Protein AF-A0A5N6N7X5-F1 (afdb_monomer_lite)

Secondary structure (DSSP, 8-state):
-EEEEETTEEEEE-TT-------------------------------------S----------------PPP---------------SPPP----PPP--PPPHHHHHHHHHHHHHHHHHHHHHHHHHHHHHHHHHHHHHHHHHHHHHHHHHHHHHHHHHHHHHHHHHHHHHHHHHHHHHHHHHHHHHHHHHHTSPPPP---------------

Foldseek 3Di:
DDWDDDDHDIDDDDDDDDDDDDDDDDDDDDDDDDDDDDDDDDDDDDDDDDDPPDPPPDDDDPDDDPPDDDDDDPPDDDDDDPDDPDDPDDPPPPPPPDPPPDDDPVRVVVVVVVVVVVVVVVVVVVVVVVVVVVVVVVVVVVVVVVVVVVVVVVVVVVVVVVVVVVVVVVVVVVVVVVVVVVVVVVVVVVVVVVPDDPDPPPPPDDDDPDDDDDD

pLDDT: mean 70.16, std 22.86, range [32.03, 98.81]

Organism: NCBI:txid192012

Radius of gyration: 56.05 Å; chains: 1; bounding box: 175×63×127 Å

Sequence (215 aa):
MVVAKEGGGWRMRPFGQLVDSAHSTRAIRPEAGQSDHHDYHPRYHAPGTFRPAGTPIQPRRLGEDPDEDPEEEPAEGTQEIPAEGPSTHPPPALDVPEPKRQRTDSEEIAKLREDLYWANDRIEYNVRKLWDVNERQDNLAHLVNEMRDEIIHLTGRLQA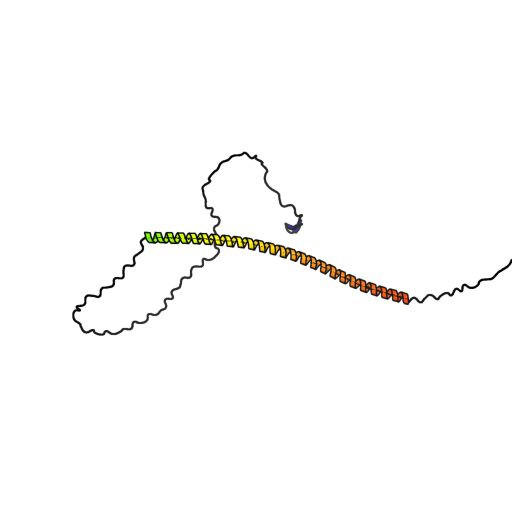SENRAEILEGRLVALEDLVVSENEEEDEEDEEEEGKEPAPAVDSDPESTIDDPED

Structure (mmCIF, N/CA/C/O backbone):
data_AF-A0A5N6N7X5-F1
#
_entry.id   AF-A0A5N6N7X5-F1
#
loop_
_atom_site.group_PDB
_atom_site.id
_atom_site.type_symbol
_atom_site.label_atom_id
_atom_site.label_alt_id
_atom_site.label_comp_id
_atom_site.label_asym_id
_atom_site.label_entity_id
_atom_site.label_seq_id
_atom_site.pdbx_PDB_ins_code
_atom_site.Cartn_x
_atom_site.Cartn_y
_atom_site.Cartn_z
_atom_site.occupancy
_atom_site.B_iso_or_equiv
_atom_site.auth_seq_id
_atom_site.auth_comp_id
_atom_site.auth_asym_id
_atom_site.auth_atom_id
_atom_site.pdbx_PDB_model_num
ATOM 1 N N . MET A 1 1 ? 21.341 18.695 -4.647 1.00 53.53 1 MET A N 1
ATOM 2 C CA . MET A 1 1 ? 20.734 20.037 -4.537 1.00 53.53 1 MET A CA 1
ATOM 3 C C . MET A 1 1 ? 19.228 19.866 -4.559 1.00 53.53 1 MET A C 1
ATOM 5 O O . MET A 1 1 ? 18.780 18.885 -5.140 1.00 53.53 1 MET A O 1
ATOM 9 N N . VAL A 1 2 ? 18.465 20.767 -3.942 1.00 61.91 2 VAL A N 1
ATOM 10 C CA . VAL A 1 2 ? 16.993 20.726 -3.974 1.00 61.91 2 VAL A CA 1
ATOM 11 C C . VAL A 1 2 ? 16.481 22.006 -4.628 1.00 61.91 2 VAL A C 1
ATOM 13 O O . VAL A 1 2 ? 16.981 23.099 -4.348 1.00 61.91 2 VAL A O 1
ATOM 16 N N . VAL A 1 3 ? 15.512 21.853 -5.530 1.00 55.75 3 VAL A N 1
ATOM 17 C CA . VAL A 1 3 ? 14.787 22.961 -6.157 1.00 55.75 3 VAL A CA 1
ATOM 18 C C . VAL A 1 3 ? 13.646 23.351 -5.222 1.00 55.75 3 VAL A C 1
ATOM 20 O O . VAL A 1 3 ? 12.778 22.529 -4.935 1.00 55.75 3 VAL A O 1
ATOM 23 N N . ALA A 1 4 ? 13.639 24.595 -4.750 1.00 69.00 4 ALA A N 1
ATOM 24 C CA . ALA A 1 4 ? 12.576 25.117 -3.896 1.00 69.00 4 ALA A CA 1
ATOM 25 C C . ALA A 1 4 ? 11.906 26.330 -4.554 1.00 69.00 4 ALA A C 1
ATOM 27 O O . ALA A 1 4 ? 12.556 27.130 -5.237 1.00 69.00 4 ALA A O 1
ATOM 28 N N . LYS A 1 5 ? 10.587 26.450 -4.365 1.00 63.81 5 LYS A N 1
ATOM 29 C CA . LYS A 1 5 ? 9.790 27.580 -4.851 1.00 63.81 5 LYS A CA 1
ATOM 30 C C . LYS A 1 5 ? 9.767 28.661 -3.780 1.00 63.81 5 LYS A C 1
ATOM 32 O O . LYS A 1 5 ? 9.130 28.490 -2.746 1.00 63.81 5 LYS A O 1
ATOM 37 N N . GLU A 1 6 ? 10.428 29.780 -4.041 1.00 62.34 6 GLU A N 1
ATOM 38 C CA . GLU A 1 6 ? 10.430 30.949 -3.160 1.00 62.34 6 GLU A CA 1
ATOM 39 C C . GLU A 1 6 ? 9.982 32.168 -3.970 1.00 62.34 6 GLU A C 1
ATOM 41 O O . GLU A 1 6 ? 10.529 32.447 -5.035 1.00 62.34 6 GLU A O 1
ATOM 46 N N . GLY A 1 7 ? 8.966 32.890 -3.483 1.00 61.12 7 GLY A N 1
ATOM 47 C CA . GLY A 1 7 ? 8.617 34.228 -3.979 1.00 61.12 7 GLY A CA 1
ATOM 48 C C . GLY A 1 7 ? 8.469 34.356 -5.502 1.00 61.12 7 GLY A C 1
ATOM 49 O O . GLY A 1 7 ? 9.092 35.224 -6.103 1.00 61.12 7 GLY A O 1
ATOM 50 N N . GLY A 1 8 ? 7.663 33.496 -6.132 1.00 61.97 8 GLY A N 1
ATOM 51 C CA . GLY A 1 8 ? 7.328 33.609 -7.559 1.00 61.97 8 GLY A CA 1
ATOM 52 C C . GLY A 1 8 ? 8.343 33.011 -8.542 1.00 61.97 8 GLY A C 1
ATOM 53 O O . GLY A 1 8 ? 8.111 33.087 -9.744 1.00 61.97 8 GLY A O 1
ATOM 54 N N . GLY A 1 9 ? 9.414 32.363 -8.071 1.00 54.47 9 GLY A N 1
ATOM 55 C CA . GLY A 1 9 ? 10.384 31.685 -8.935 1.00 54.47 9 GLY A CA 1
ATOM 56 C C . GLY A 1 9 ? 11.000 30.436 -8.306 1.00 54.47 9 GLY A C 1
ATOM 57 O O . GLY A 1 9 ? 10.920 30.213 -7.098 1.00 54.47 9 GLY A O 1
ATOM 58 N N . TRP A 1 10 ? 11.610 29.603 -9.147 1.00 73.06 10 TRP A N 1
ATOM 59 C CA . TRP A 1 10 ? 12.337 28.408 -8.723 1.00 73.06 10 TRP A CA 1
ATOM 60 C C . TRP A 1 10 ? 13.824 28.733 -8.591 1.00 73.06 10 TRP A C 1
ATOM 62 O O . TRP A 1 10 ? 14.432 29.228 -9.541 1.00 73.06 10 TRP A O 1
ATOM 72 N N . ARG A 1 11 ? 14.422 28.455 -7.427 1.00 65.50 11 ARG A N 1
ATOM 73 C CA . ARG A 1 11 ? 15.877 28.548 -7.238 1.00 65.50 11 ARG A CA 1
ATOM 74 C C . ARG A 1 11 ? 16.456 27.249 -6.681 1.00 65.50 11 ARG A C 1
ATOM 76 O O . ARG A 1 11 ? 15.807 26.525 -5.931 1.00 65.50 11 ARG A O 1
ATOM 83 N N . MET A 1 12 ? 17.705 26.988 -7.059 1.00 61.69 12 MET A N 1
ATOM 84 C CA . MET A 1 12 ? 18.507 25.841 -6.627 1.00 61.69 12 MET A CA 1
ATOM 85 C C . MET A 1 12 ? 19.242 26.142 -5.318 1.00 61.69 12 MET A C 1
ATOM 87 O O . MET A 1 12 ? 19.909 27.174 -5.226 1.00 61.69 12 MET A O 1
ATOM 91 N N . ARG A 1 13 ? 19.179 25.234 -4.330 1.00 62.50 13 ARG A N 1
ATOM 92 C CA . ARG A 1 13 ? 19.990 25.319 -3.099 1.00 62.50 13 ARG A CA 1
ATOM 93 C C . ARG A 1 13 ? 20.792 24.031 -2.811 1.00 62.50 13 ARG A C 1
ATOM 95 O O . ARG A 1 13 ? 20.317 22.922 -3.096 1.00 62.50 13 ARG A O 1
ATOM 102 N N . PRO A 1 14 ? 22.016 24.145 -2.253 1.00 54.94 14 PRO A N 1
ATOM 103 C CA . PRO A 1 14 ? 22.800 23.008 -1.767 1.00 54.94 14 PRO A CA 1
ATOM 104 C C . PRO A 1 14 ? 22.251 22.455 -0.437 1.00 54.94 14 PRO A C 1
ATOM 106 O O . PRO A 1 14 ? 21.639 23.172 0.346 1.00 54.94 14 PRO A O 1
ATOM 109 N N . PHE A 1 15 ? 22.475 21.161 -0.193 1.00 48.25 15 PHE A N 1
ATOM 110 C CA . PHE A 1 15 ? 21.767 20.295 0.773 1.00 48.25 15 PHE A CA 1
ATOM 111 C C . PHE A 1 15 ? 21.988 20.575 2.283 1.00 48.25 15 PHE A C 1
ATOM 113 O O . PHE A 1 15 ? 21.608 19.743 3.098 1.00 48.25 15 PHE A O 1
ATOM 120 N N . GLY A 1 16 ? 22.593 21.697 2.690 1.00 53.62 16 GLY A N 1
ATOM 121 C CA . GLY A 1 16 ? 23.223 21.806 4.020 1.00 53.62 16 GLY A CA 1
ATOM 122 C C . GLY A 1 16 ? 22.917 23.034 4.880 1.00 53.62 16 GLY A C 1
ATOM 123 O O . GLY A 1 16 ? 23.652 23.267 5.830 1.00 53.62 16 GLY A O 1
ATOM 124 N N . GLN A 1 17 ? 21.896 23.841 4.587 1.00 47.44 17 GLN A N 1
ATOM 125 C CA . GLN A 1 17 ? 21.565 25.006 5.426 1.00 47.44 17 GLN A CA 1
ATOM 126 C C . GLN A 1 17 ? 20.073 25.065 5.739 1.00 47.44 17 GLN A C 1
ATOM 128 O O . GLN A 1 17 ? 19.294 25.682 5.016 1.00 47.44 17 GLN A O 1
ATOM 133 N N . LEU A 1 18 ? 19.690 24.415 6.837 1.00 45.38 18 LEU A N 1
ATOM 134 C CA . LEU A 1 18 ? 18.459 24.716 7.564 1.00 45.38 18 LEU A CA 1
ATOM 135 C C . LEU A 1 18 ? 18.621 24.316 9.035 1.00 45.38 18 LEU A C 1
ATOM 137 O O . LEU A 1 18 ? 17.942 23.442 9.555 1.00 45.38 18 LEU A O 1
ATOM 141 N N . VAL A 1 19 ? 19.576 24.960 9.697 1.00 42.28 19 VAL A N 1
ATOM 142 C CA . VAL A 1 19 ? 19.600 25.107 11.154 1.00 42.28 19 VAL A CA 1
ATOM 143 C C . VAL A 1 19 ? 20.342 26.395 11.450 1.00 42.28 19 VAL A C 1
ATOM 145 O O . VAL A 1 19 ? 21.530 26.481 11.172 1.00 42.28 19 VAL A O 1
ATOM 148 N N . ASP A 1 20 ? 19.622 27.394 11.953 1.00 36.19 20 ASP A N 1
ATOM 149 C CA . ASP A 1 20 ? 20.152 28.274 12.986 1.00 36.19 20 ASP A CA 1
ATOM 150 C C . ASP A 1 20 ? 19.050 29.092 13.659 1.00 36.19 20 ASP A C 1
ATOM 152 O O . ASP A 1 20 ? 18.068 29.495 13.035 1.00 36.19 20 ASP A O 1
ATOM 156 N N . SER A 1 21 ? 19.335 29.407 14.924 1.00 33.09 21 SER A N 1
ATOM 157 C CA . SER A 1 21 ? 18.625 30.284 15.868 1.00 33.09 21 SER A CA 1
ATOM 158 C C . SER A 1 21 ? 17.528 29.584 16.696 1.00 33.09 21 SER A C 1
ATOM 160 O O . SER A 1 21 ? 16.503 29.187 16.166 1.00 33.09 21 SER A O 1
ATOM 162 N N . ALA A 1 22 ? 17.627 29.441 18.025 1.00 36.06 22 ALA A N 1
ATOM 163 C CA . ALA A 1 22 ? 18.442 30.209 18.960 1.00 36.06 22 ALA A CA 1
ATOM 164 C C . ALA A 1 22 ? 18.491 29.615 20.389 1.00 36.06 22 ALA A C 1
ATOM 166 O O . ALA A 1 22 ? 17.553 28.956 20.835 1.00 36.06 22 ALA A O 1
ATOM 167 N N . HIS A 1 23 ? 19.535 30.055 21.111 1.00 37.81 23 HIS A N 1
ATOM 168 C CA . HIS A 1 23 ? 19.785 30.015 22.564 1.00 37.81 23 HIS A CA 1
ATOM 169 C C . HIS A 1 23 ? 20.322 28.686 23.111 1.00 37.81 23 HIS A C 1
ATOM 171 O O . HIS A 1 23 ? 19.824 27.623 22.787 1.00 37.81 23 HIS A O 1
ATOM 177 N N . SER A 1 24 ? 21.262 28.628 24.045 1.00 32.59 24 SER A N 1
ATOM 178 C CA . SER A 1 24 ? 22.260 29.544 24.606 1.00 32.59 24 SER A CA 1
ATOM 179 C C . SER A 1 24 ? 22.970 28.665 25.639 1.00 32.59 24 SER A C 1
ATOM 181 O O . SER A 1 24 ? 22.324 28.117 26.534 1.00 32.59 24 SER A O 1
ATOM 183 N N . THR A 1 25 ? 24.271 28.456 25.493 1.00 38.72 25 THR A N 1
ATOM 184 C CA . THR A 1 25 ? 25.053 27.560 26.347 1.00 38.72 25 THR A CA 1
ATOM 185 C C . THR A 1 25 ? 25.196 28.149 27.753 1.00 38.72 25 THR A C 1
ATOM 187 O O . THR A 1 25 ? 25.805 29.204 27.923 1.00 38.72 25 THR A O 1
ATOM 190 N N . ARG A 1 26 ? 24.725 27.443 28.789 1.00 32.03 26 ARG A N 1
ATOM 191 C CA . ARG A 1 26 ? 25.234 27.622 30.158 1.00 32.03 26 ARG A CA 1
ATOM 192 C C . ARG A 1 26 ? 25.491 26.267 30.805 1.00 32.03 26 ARG A C 1
ATOM 194 O O . ARG A 1 26 ? 24.571 25.555 31.184 1.00 32.03 26 ARG A O 1
ATOM 201 N N . ALA A 1 27 ? 26.774 25.945 30.923 1.00 36.00 27 ALA A N 1
ATOM 202 C CA . ALA A 1 27 ? 27.281 24.822 31.693 1.00 36.00 27 ALA A CA 1
ATOM 203 C C . ALA A 1 27 ? 27.048 25.047 33.196 1.00 36.00 27 ALA A C 1
ATOM 205 O O . ALA A 1 27 ? 27.380 26.116 33.714 1.00 36.00 27 ALA A O 1
ATOM 206 N N . ILE A 1 28 ? 26.537 24.028 33.895 1.00 38.03 28 ILE A N 1
ATOM 207 C CA . ILE A 1 28 ? 26.642 23.883 35.352 1.00 38.03 28 ILE A CA 1
ATOM 208 C C . ILE A 1 28 ? 27.031 22.425 35.661 1.00 38.03 28 ILE A C 1
ATOM 210 O O . ILE A 1 28 ? 26.471 21.480 35.114 1.00 38.03 28 ILE A O 1
ATOM 214 N N . ARG A 1 29 ? 28.067 22.312 36.496 1.00 33.09 29 ARG A N 1
ATOM 215 C CA . ARG A 1 29 ? 28.768 21.144 37.063 1.00 33.09 29 ARG A CA 1
ATOM 216 C C . ARG A 1 29 ? 27.829 20.130 37.768 1.00 33.09 29 ARG A C 1
ATOM 218 O O . ARG A 1 29 ? 26.828 20.571 38.324 1.00 33.09 29 ARG A O 1
ATOM 225 N N . PRO A 1 30 ? 28.173 18.822 37.840 1.00 43.19 30 PRO A N 1
ATOM 226 C CA . PRO A 1 30 ? 27.425 17.847 38.631 1.00 43.19 30 PRO A CA 1
ATOM 227 C C . PRO A 1 30 ? 27.915 17.840 40.090 1.00 43.19 30 PRO A C 1
ATOM 229 O O . PRO A 1 30 ? 29.110 17.704 40.345 1.00 43.19 30 PRO A O 1
ATOM 232 N N . GLU A 1 31 ? 26.998 17.970 41.043 1.00 39.16 31 GLU A N 1
ATOM 233 C CA . GLU A 1 31 ? 27.220 17.668 42.462 1.00 39.16 31 GLU A CA 1
ATOM 234 C C . GLU A 1 31 ? 26.228 16.572 42.867 1.00 39.16 31 GLU A C 1
ATOM 236 O O . GLU A 1 31 ? 25.070 16.569 42.447 1.00 39.16 31 GLU A O 1
ATOM 241 N N . ALA A 1 32 ? 26.732 15.610 43.633 1.00 41.22 32 ALA A N 1
ATOM 242 C CA . ALA A 1 32 ? 26.032 14.425 44.093 1.00 41.22 32 ALA A CA 1
ATOM 243 C C . ALA A 1 32 ? 25.017 14.749 45.201 1.00 41.22 32 ALA A C 1
ATOM 245 O O . ALA A 1 32 ? 25.275 15.576 46.071 1.00 41.22 32 ALA A O 1
ATOM 246 N N . GLY A 1 33 ? 23.898 14.025 45.215 1.00 36.78 33 GLY A N 1
ATOM 247 C CA . GLY A 1 33 ? 22.928 14.053 46.306 1.00 36.78 33 GLY A CA 1
ATOM 248 C C . GLY A 1 33 ? 21.901 12.940 46.144 1.00 36.78 33 GLY A C 1
ATOM 249 O O . GLY A 1 33 ? 21.035 13.008 45.280 1.00 36.78 33 GLY A O 1
ATOM 250 N N . GLN A 1 34 ? 22.038 11.894 46.956 1.00 43.97 34 GLN A N 1
ATOM 251 C CA . GLN A 1 34 ? 21.031 10.858 47.156 1.00 43.97 34 GLN A CA 1
ATOM 252 C C . GLN A 1 34 ? 19.794 11.460 47.831 1.00 43.97 34 GLN A C 1
ATOM 254 O O . GLN A 1 34 ? 19.929 12.125 48.856 1.00 43.97 34 GLN A O 1
ATOM 259 N N . SER A 1 35 ? 18.603 11.137 47.332 1.00 41.62 35 SER A N 1
ATOM 260 C CA . SER A 1 35 ? 17.412 11.025 48.176 1.00 41.62 35 SER A CA 1
ATOM 261 C C . SER A 1 35 ? 16.350 10.202 47.457 1.00 41.62 35 SER A C 1
ATOM 263 O O . SER A 1 35 ? 15.784 10.652 46.460 1.00 41.62 35 SER A O 1
ATOM 265 N N . ASP A 1 36 ? 16.093 9.006 47.982 1.00 50.84 36 ASP A N 1
ATOM 266 C CA . ASP A 1 36 ? 14.876 8.243 47.729 1.00 50.84 36 ASP A CA 1
ATOM 267 C C . ASP A 1 36 ? 13.670 9.121 48.074 1.00 50.84 36 ASP A C 1
ATOM 269 O O . ASP A 1 36 ? 13.451 9.466 49.237 1.00 50.84 36 ASP A O 1
ATOM 273 N N . HIS A 1 37 ? 12.902 9.507 47.058 1.00 39.12 37 HIS A N 1
ATOM 274 C CA . HIS A 1 37 ? 11.651 10.230 47.232 1.00 39.12 37 HIS A CA 1
ATOM 275 C C . HIS A 1 37 ? 10.531 9.416 46.583 1.00 39.12 37 HIS A C 1
ATOM 277 O O . HIS A 1 37 ? 10.417 9.313 45.362 1.00 39.12 37 HIS A O 1
ATOM 283 N N . HIS A 1 38 ? 9.730 8.773 47.432 1.00 45.81 38 HIS A N 1
ATOM 284 C CA . HIS A 1 38 ? 8.452 8.191 47.050 1.00 45.81 38 HIS A CA 1
ATOM 285 C C . HIS A 1 38 ? 7.486 9.323 46.694 1.00 45.81 38 HIS A C 1
ATOM 287 O O . HIS A 1 38 ? 6.874 9.914 47.583 1.00 45.81 38 HIS A O 1
ATOM 293 N N . ASP A 1 39 ? 7.322 9.599 45.403 1.00 39.78 39 ASP A N 1
ATOM 294 C CA . ASP A 1 39 ? 6.320 10.551 44.930 1.00 39.78 39 ASP A CA 1
ATOM 295 C C . ASP A 1 39 ? 5.009 9.830 44.614 1.00 39.78 39 ASP A C 1
ATOM 297 O O . ASP A 1 39 ? 4.774 9.266 43.544 1.00 39.78 39 ASP A O 1
ATOM 301 N N . TYR A 1 40 ? 4.141 9.845 45.620 1.00 35.94 40 TYR A N 1
ATOM 302 C CA . TYR A 1 40 ? 2.732 9.511 45.511 1.00 35.94 40 TYR A CA 1
ATOM 303 C C . TYR A 1 40 ? 1.950 10.749 45.008 1.00 35.94 40 TYR A C 1
ATOM 305 O O . TYR A 1 40 ? 1.873 11.752 45.713 1.00 35.94 40 TYR A O 1
ATOM 313 N N . HIS A 1 41 ? 1.298 10.598 43.837 1.00 42.06 41 HIS A N 1
ATOM 314 C CA . HIS A 1 41 ? 0.104 11.320 43.316 1.00 42.06 41 HIS A CA 1
ATOM 315 C C . HIS A 1 41 ? 0.231 12.799 42.864 1.00 42.06 41 HIS A C 1
ATOM 317 O O . HIS A 1 41 ? 1.176 13.478 43.242 1.00 42.06 41 HIS A O 1
ATOM 323 N N . PRO A 1 42 ? -0.791 13.419 42.215 1.00 52.59 42 PRO A N 1
ATOM 324 C CA . PRO A 1 42 ? -1.840 12.965 41.273 1.00 52.59 42 PRO A CA 1
ATOM 325 C C . PRO A 1 42 ? -1.920 13.868 40.005 1.00 52.59 42 PRO A C 1
ATOM 327 O O . PRO A 1 42 ? -1.380 14.970 40.006 1.00 52.59 42 PRO A O 1
ATOM 330 N N . ARG A 1 43 ? -2.698 13.476 38.976 1.00 41.19 43 ARG A N 1
ATOM 331 C CA . ARG A 1 43 ? -3.698 14.312 38.246 1.00 41.19 43 ARG A CA 1
ATOM 332 C C . ARG A 1 43 ? -3.991 13.748 36.856 1.00 41.19 43 ARG A C 1
ATOM 334 O O . ARG A 1 43 ? -3.141 13.712 35.974 1.00 41.19 43 ARG A O 1
ATOM 341 N N . TYR A 1 44 ? -5.254 13.377 36.670 1.00 47.84 44 TYR A N 1
ATOM 342 C CA . TYR A 1 44 ? -5.892 13.288 35.367 1.00 47.84 44 TYR A CA 1
ATOM 343 C C . TYR A 1 44 ? -5.614 14.569 34.571 1.00 47.84 44 TYR A C 1
ATOM 345 O O . TYR A 1 44 ? -6.055 15.652 34.959 1.00 47.84 44 TYR A O 1
ATOM 353 N N . HIS A 1 45 ? -4.924 14.438 33.445 1.00 41.38 45 HIS A N 1
ATOM 354 C CA . HIS A 1 45 ? -4.994 15.408 32.366 1.00 41.38 45 HIS A CA 1
ATOM 355 C C . HIS A 1 45 ? -5.904 14.807 31.305 1.00 41.38 45 HIS A C 1
ATOM 357 O O . HIS A 1 45 ? -5.540 13.833 30.656 1.00 41.38 45 HIS A O 1
ATOM 363 N N . ALA A 1 46 ? -7.105 15.360 31.162 1.00 45.78 46 ALA A N 1
ATOM 364 C CA . ALA A 1 46 ? -7.907 15.164 29.967 1.00 45.78 46 ALA A CA 1
ATOM 365 C C . ALA A 1 46 ? -7.431 16.174 28.913 1.00 45.78 46 ALA A C 1
ATOM 367 O O . ALA A 1 46 ? -7.535 17.379 29.166 1.00 45.78 46 ALA A O 1
ATOM 368 N N . PRO A 1 47 ? -6.937 15.744 27.741 1.00 40.38 47 PRO A N 1
ATOM 369 C CA . PRO A 1 47 ? -6.827 16.615 26.592 1.00 40.38 47 PRO A CA 1
ATOM 370 C C . PRO A 1 47 ? -7.914 16.262 25.574 1.00 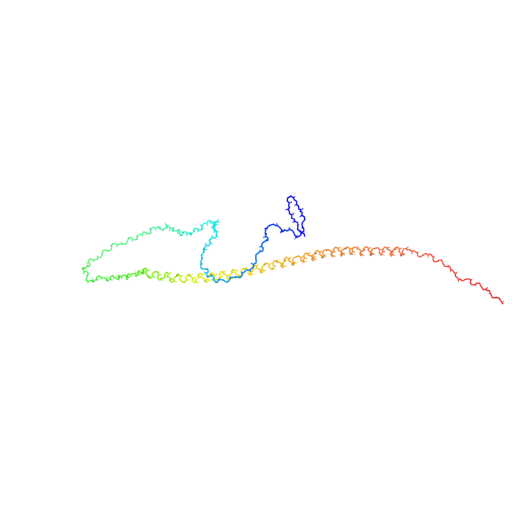40.38 47 PRO A C 1
ATOM 372 O O . PRO A 1 47 ? -8.014 15.134 25.103 1.00 40.38 47 PRO A O 1
ATOM 375 N N . GLY A 1 48 ? -8.686 17.273 25.187 1.00 37.22 48 GLY A N 1
ATOM 376 C CA . GLY A 1 48 ? -9.389 17.266 23.909 1.00 37.22 48 GLY A CA 1
ATOM 377 C C . GLY A 1 48 ? -10.869 16.930 24.001 1.00 37.22 48 GLY A C 1
ATOM 378 O O . GLY A 1 48 ? -11.287 15.780 24.066 1.00 37.22 48 GLY A O 1
ATOM 379 N N . THR A 1 49 ? -11.678 17.975 23.906 1.00 49.59 49 THR A N 1
ATOM 380 C CA . THR A 1 49 ? -13.071 17.907 23.486 1.00 49.59 49 THR A CA 1
ATOM 381 C C . THR A 1 49 ? -13.146 17.318 22.074 1.00 49.59 49 THR A C 1
ATOM 383 O O . THR A 1 49 ? -13.022 18.026 21.075 1.00 49.59 49 THR A O 1
ATOM 386 N N . PHE A 1 50 ? -13.353 16.006 21.964 1.00 37.16 50 PHE A N 1
ATOM 387 C CA . PHE A 1 50 ? -13.750 15.407 20.695 1.00 37.16 50 PHE A CA 1
ATOM 388 C C . PHE A 1 50 ? -15.153 15.925 20.352 1.00 37.16 50 PHE A C 1
ATOM 390 O O . PHE A 1 50 ? -16.136 15.570 21.000 1.00 37.16 50 PHE A O 1
ATOM 397 N N . ARG A 1 51 ? -15.247 16.820 19.363 1.00 49.62 51 ARG A N 1
ATOM 398 C CA . ARG A 1 51 ? -16.509 17.145 18.691 1.00 49.62 51 ARG A CA 1
ATOM 399 C C . ARG A 1 51 ? -16.823 15.998 17.727 1.00 49.62 51 ARG A C 1
ATOM 401 O O . ARG A 1 51 ? -16.120 15.892 16.723 1.00 49.62 51 ARG A O 1
ATOM 408 N N . PRO A 1 52 ? -17.875 15.189 17.931 1.00 45.94 52 PRO A N 1
ATOM 409 C CA . PRO A 1 52 ? -18.388 14.387 16.838 1.00 45.94 52 PRO A CA 1
ATOM 410 C C . PRO A 1 52 ? -19.107 15.334 15.869 1.00 45.94 52 PRO A C 1
ATOM 412 O O . PRO A 1 52 ? -20.243 15.747 16.094 1.00 45.94 52 PRO A O 1
ATOM 415 N N . ALA A 1 53 ? -18.436 15.711 14.780 1.00 50.47 53 ALA A N 1
ATOM 416 C CA . ALA A 1 53 ? -19.128 16.114 13.562 1.00 50.47 53 ALA A CA 1
ATOM 417 C C . ALA A 1 53 ? -19.746 14.844 12.964 1.00 50.47 53 ALA A C 1
ATOM 419 O O . ALA A 1 53 ? -19.169 14.183 12.110 1.00 50.47 53 ALA A O 1
ATOM 420 N N . GLY A 1 54 ? -20.883 14.449 13.518 1.00 43.84 54 GLY A N 1
ATOM 421 C CA . GLY A 1 54 ? -21.608 13.253 13.131 1.00 43.84 54 GLY A CA 1
ATOM 422 C C . GLY A 1 54 ? -22.912 13.228 13.900 1.00 43.84 54 GLY A C 1
ATOM 423 O O . GLY A 1 54 ? -22.916 13.198 15.128 1.00 43.84 54 GLY A O 1
ATOM 424 N N . THR A 1 55 ? -24.017 13.326 13.174 1.00 49.00 55 THR A N 1
ATOM 425 C CA . THR A 1 55 ? -25.380 13.202 13.688 1.00 49.00 55 THR A CA 1
ATOM 426 C C . THR A 1 55 ? -25.491 11.989 14.622 1.00 49.00 55 THR A C 1
ATOM 428 O O . THR A 1 55 ? -25.082 10.895 14.228 1.00 49.00 55 THR A O 1
ATOM 431 N N . PRO A 1 56 ? -26.046 12.129 15.842 1.00 48.25 56 PRO A N 1
ATOM 432 C CA . PRO A 1 56 ? -26.290 10.980 16.701 1.00 48.25 56 PRO A CA 1
ATOM 433 C C . PRO A 1 56 ? -27.300 10.064 16.011 1.00 48.25 56 PRO A C 1
ATOM 435 O O . PRO A 1 56 ? -28.436 10.468 15.753 1.00 48.25 56 PRO A O 1
ATOM 438 N N . ILE A 1 57 ? -26.892 8.836 15.699 1.00 52.69 57 ILE A N 1
ATOM 439 C CA . ILE A 1 57 ? -27.823 7.792 15.278 1.00 52.69 57 ILE A CA 1
ATOM 440 C C . ILE A 1 57 ? -28.677 7.483 16.507 1.00 52.69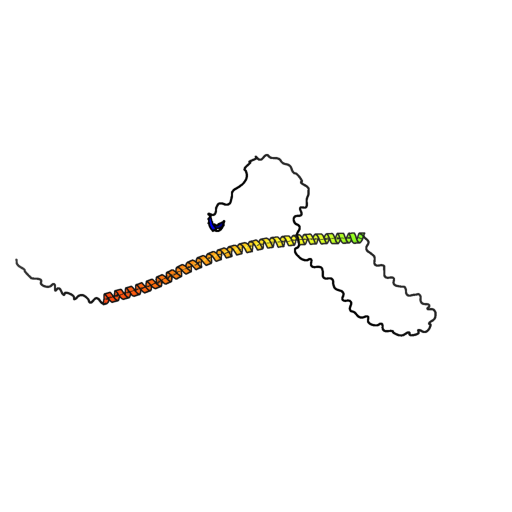 57 ILE A C 1
ATOM 442 O O . ILE A 1 57 ? -28.213 6.847 17.452 1.00 52.69 57 ILE A O 1
ATOM 446 N N . GLN A 1 58 ? -29.909 7.991 16.526 1.00 49.44 58 GLN A N 1
ATOM 447 C CA . GLN A 1 58 ? -30.869 7.595 17.546 1.00 49.44 58 GLN A CA 1
ATOM 448 C C . GLN A 1 58 ? -31.154 6.095 17.391 1.00 49.44 58 GLN A C 1
ATOM 450 O O . GLN A 1 58 ? -31.327 5.632 16.257 1.00 49.44 58 GLN A O 1
ATOM 455 N N . PRO A 1 59 ? -31.221 5.323 18.491 1.00 45.75 59 PRO A N 1
ATOM 456 C CA . PRO A 1 59 ? -31.722 3.962 18.420 1.00 45.75 59 PRO A CA 1
ATOM 457 C C . PRO A 1 59 ? -33.138 4.022 17.846 1.00 45.75 59 PRO A C 1
ATOM 459 O O . PRO A 1 59 ? -33.995 4.751 18.350 1.00 45.75 59 PRO A O 1
ATOM 462 N N . ARG A 1 60 ? -33.357 3.309 16.736 1.00 43.28 60 ARG A N 1
ATOM 463 C CA . ARG A 1 60 ? -34.671 3.205 16.105 1.00 43.28 60 ARG A CA 1
ATOM 464 C C . ARG A 1 60 ? -35.653 2.707 17.160 1.00 43.28 60 ARG A C 1
ATOM 466 O O . ARG A 1 60 ? -35.507 1.596 17.662 1.00 43.28 60 ARG A O 1
ATOM 473 N N . ARG A 1 61 ? -36.630 3.549 17.496 1.00 44.50 61 ARG A N 1
ATOM 474 C CA . ARG A 1 61 ? -37.837 3.110 18.187 1.00 44.50 61 ARG A CA 1
ATOM 475 C C . ARG A 1 61 ? -38.466 2.030 17.310 1.00 44.50 61 ARG A C 1
ATOM 477 O O . ARG A 1 61 ? -38.679 2.273 16.123 1.00 44.50 61 ARG A O 1
ATOM 484 N N . LEU A 1 62 ? -38.693 0.845 17.872 1.00 46.38 62 LEU A N 1
ATOM 485 C CA . LEU A 1 62 ? -39.692 -0.076 17.343 1.00 46.38 62 LEU A CA 1
ATOM 486 C C . LEU A 1 62 ? -41.001 0.713 17.357 1.00 46.38 62 LEU A C 1
ATOM 488 O O . LEU A 1 62 ? -41.515 1.029 18.425 1.00 46.38 62 LEU A O 1
ATOM 492 N N . GLY A 1 63 ? -41.423 1.172 16.182 1.00 39.00 63 GLY A N 1
ATOM 493 C CA . GLY A 1 63 ? -42.745 1.743 16.003 1.00 39.00 63 GLY A CA 1
ATOM 494 C C . GLY A 1 63 ? -43.736 0.610 16.180 1.00 39.00 63 GLY A C 1
ATOM 495 O O . GLY A 1 63 ? -43.723 -0.338 15.400 1.00 39.00 63 GLY A O 1
ATOM 496 N N . GLU A 1 64 ? -44.507 0.700 17.253 1.00 43.44 64 GLU A N 1
ATOM 497 C CA . GLU A 1 64 ? -45.795 0.042 17.395 1.00 43.44 64 GLU A CA 1
ATOM 498 C C . GLU A 1 64 ? -46.670 0.490 16.220 1.00 43.44 64 GLU A C 1
ATOM 500 O O . GLU A 1 64 ? -46.836 1.689 15.987 1.00 43.44 64 GLU A O 1
ATOM 505 N N . ASP A 1 65 ? -47.163 -0.478 15.460 1.00 46.34 65 ASP A N 1
ATOM 506 C CA . ASP A 1 65 ? -48.251 -0.304 14.508 1.00 46.34 65 ASP A CA 1
ATOM 507 C C . ASP A 1 65 ? -49.542 -0.653 15.268 1.00 46.34 65 ASP A C 1
ATOM 509 O O . ASP A 1 65 ? -49.665 -1.801 15.703 1.00 46.34 65 ASP A O 1
ATOM 513 N N . PRO A 1 66 ? -50.450 0.295 15.562 1.00 54.88 66 PRO A N 1
ATOM 514 C CA . PRO A 1 66 ? -51.691 0.004 16.256 1.00 54.88 66 PRO A CA 1
ATOM 515 C C . PRO A 1 66 ? -52.838 -0.063 15.244 1.00 54.88 66 PRO A C 1
ATOM 517 O O . PRO A 1 66 ? -53.766 0.730 15.334 1.00 54.88 66 PRO A O 1
ATOM 520 N N . ASP A 1 67 ? -52.771 -0.997 14.300 1.00 53.16 67 ASP A N 1
ATOM 521 C CA . ASP A 1 67 ? -53.868 -1.282 13.372 1.00 53.16 67 ASP A CA 1
ATOM 522 C C . ASP A 1 67 ? -54.229 -2.779 13.447 1.00 53.16 67 ASP A C 1
ATOM 524 O O . ASP A 1 67 ? -54.063 -3.536 12.493 1.00 53.16 67 ASP A O 1
ATOM 528 N N . GLU A 1 68 ? -54.739 -3.214 14.604 1.00 46.62 68 GLU A N 1
ATOM 529 C CA . GLU A 1 68 ? -55.559 -4.428 14.703 1.00 46.62 68 GLU A CA 1
ATOM 530 C C . GLU A 1 68 ? -56.960 -4.039 15.205 1.00 46.62 68 GLU A C 1
ATOM 532 O O . GLU A 1 68 ? -57.161 -3.593 16.336 1.00 46.62 68 GLU A O 1
ATOM 537 N N . ASP A 1 69 ? -57.903 -4.142 14.271 1.00 50.19 69 ASP A N 1
ATOM 538 C CA . ASP A 1 69 ? -59.359 -4.024 14.385 1.00 50.19 69 ASP A CA 1
ATOM 539 C C . ASP A 1 69 ? -59.897 -4.885 15.553 1.00 50.19 69 ASP A C 1
ATOM 541 O O . ASP A 1 69 ? -59.444 -6.022 15.713 1.00 50.19 69 ASP A O 1
ATOM 545 N N . PRO A 1 70 ? -60.830 -4.399 16.401 1.00 52.41 70 PRO A N 1
ATOM 546 C CA . PRO A 1 70 ? -61.400 -5.215 17.468 1.00 52.41 70 PRO A CA 1
ATOM 547 C C . PRO A 1 70 ? -62.223 -6.367 16.879 1.00 52.41 70 PRO A C 1
ATOM 549 O O . PRO A 1 70 ? -63.346 -6.161 16.421 1.00 52.41 70 PRO A O 1
ATOM 552 N N . GLU A 1 71 ? -61.694 -7.591 16.929 1.00 51.09 71 GLU A N 1
ATOM 553 C CA . GLU A 1 71 ? -62.512 -8.774 16.666 1.00 51.09 71 GLU A CA 1
ATOM 554 C C . GLU A 1 71 ? -63.657 -8.851 17.690 1.00 51.09 71 GLU A C 1
ATOM 556 O O . GLU A 1 71 ? -63.456 -8.831 18.908 1.00 51.09 71 GLU A O 1
ATOM 561 N N . GLU A 1 72 ? -64.874 -8.880 17.147 1.00 50.03 72 GLU A N 1
ATOM 562 C CA . GLU A 1 72 ? -66.156 -8.974 17.835 1.00 50.03 72 GLU A CA 1
ATOM 563 C C . GLU A 1 72 ? -66.200 -10.153 18.823 1.00 50.03 72 GLU A C 1
ATOM 565 O O . GLU A 1 72 ? -65.852 -11.288 18.493 1.00 50.03 72 GLU A O 1
ATOM 570 N N . GLU A 1 73 ? -66.708 -9.904 20.034 1.00 56.75 73 GLU A N 1
ATOM 571 C CA . GLU A 1 73 ? -67.076 -10.968 20.969 1.00 56.75 73 GLU A CA 1
ATOM 572 C C . GLU A 1 73 ? -68.154 -11.877 20.348 1.00 56.75 73 GLU A C 1
ATOM 574 O O . GLU A 1 73 ? -69.199 -11.373 19.916 1.00 56.75 73 GLU A O 1
ATOM 579 N N . PRO A 1 74 ? -68.010 -13.215 20.366 1.00 53.03 74 PRO A N 1
ATOM 580 C CA . PRO A 1 74 ? -69.154 -14.069 20.121 1.00 53.03 74 PRO A CA 1
ATOM 581 C C . PRO A 1 74 ? -70.051 -14.040 21.363 1.00 53.03 74 PRO A C 1
ATOM 583 O O . PRO A 1 74 ? -69.729 -14.584 22.420 1.00 53.03 74 PRO A O 1
ATOM 586 N N . ALA A 1 75 ? -71.210 -13.401 21.220 1.00 55.44 75 ALA A N 1
ATOM 587 C CA . ALA A 1 75 ? -72.316 -13.518 22.155 1.00 55.44 75 ALA A CA 1
ATOM 588 C C . ALA A 1 75 ? -72.818 -14.973 22.184 1.00 55.44 75 ALA A C 1
ATOM 590 O O . ALA A 1 75 ? -73.640 -15.377 21.360 1.00 55.44 75 ALA A O 1
ATOM 591 N N . GLU A 1 76 ? -72.352 -15.762 23.152 1.00 51.28 76 GLU A N 1
ATOM 592 C CA . GLU A 1 76 ? -72.862 -17.110 23.406 1.00 51.28 76 GLU A CA 1
ATOM 593 C C . GLU A 1 76 ? -73.741 -17.152 24.664 1.00 51.28 76 GLU A C 1
ATOM 595 O O . GLU A 1 76 ? -73.280 -17.180 25.799 1.00 51.28 76 GLU A O 1
ATOM 600 N N . GLY A 1 77 ? -75.052 -17.164 24.409 1.00 46.47 77 GLY A N 1
ATOM 601 C CA . GLY A 1 77 ? -76.024 -18.048 25.053 1.00 46.47 77 GLY A CA 1
ATOM 602 C C . GLY A 1 77 ? -76.112 -18.048 26.580 1.00 46.47 77 GLY A C 1
ATOM 603 O O . GLY A 1 77 ? -75.461 -18.839 27.256 1.00 46.47 77 GLY A O 1
ATOM 604 N N . THR A 1 78 ? -77.088 -17.313 27.117 1.00 50.38 78 THR A N 1
ATOM 605 C CA . THR A 1 78 ? -77.706 -17.625 28.414 1.00 50.38 78 THR A CA 1
ATOM 606 C C . THR A 1 78 ? -78.335 -19.020 28.372 1.00 50.38 78 THR A C 1
ATOM 608 O O . THR A 1 78 ? -79.492 -19.177 27.983 1.00 50.38 78 THR A O 1
ATOM 611 N N . GLN A 1 79 ? -77.580 -20.044 28.770 1.00 51.00 79 GLN A N 1
ATOM 612 C CA . GLN A 1 79 ? -78.154 -21.315 29.200 1.00 51.00 79 GLN A CA 1
ATOM 613 C C . GLN A 1 79 ? -78.528 -21.187 30.680 1.00 51.00 79 GLN A C 1
ATOM 615 O O . GLN A 1 79 ? -77.664 -21.065 31.548 1.00 51.00 79 GLN A O 1
ATOM 620 N N . GLU A 1 80 ? -79.834 -21.164 30.956 1.00 52.12 80 GLU A N 1
ATOM 621 C CA . GLU A 1 80 ? -80.390 -21.307 32.301 1.00 52.12 80 GLU A CA 1
ATOM 622 C C . GLU A 1 80 ? -79.895 -22.622 32.921 1.00 52.12 80 GLU A C 1
ATOM 624 O O . GLU A 1 80 ? -80.222 -23.713 32.453 1.00 52.12 80 GLU A O 1
ATOM 629 N N . ILE A 1 81 ? -79.099 -22.520 33.984 1.00 53.72 81 ILE A N 1
ATOM 630 C CA . ILE A 1 81 ? -78.687 -23.666 34.794 1.00 53.72 81 ILE A CA 1
ATOM 631 C C . ILE A 1 81 ? -79.837 -23.969 35.771 1.00 53.72 81 ILE A C 1
ATOM 633 O O . ILE A 1 81 ? -80.318 -23.038 36.428 1.00 53.72 81 ILE A O 1
ATOM 637 N N . PRO A 1 82 ? -80.300 -25.227 35.904 1.00 48.84 82 PRO A N 1
ATOM 638 C CA . PRO A 1 82 ? -81.283 -25.592 36.918 1.00 48.84 82 PRO A CA 1
ATOM 639 C C . PRO A 1 82 ? -80.771 -25.208 38.309 1.00 48.84 82 PRO A C 1
ATOM 641 O O . PRO A 1 82 ? -79.601 -25.428 38.616 1.00 48.84 82 PRO A O 1
ATOM 644 N N . ALA A 1 83 ? -81.637 -24.641 39.150 1.00 53.41 83 ALA A N 1
ATOM 645 C CA . ALA A 1 83 ? -81.304 -24.286 40.525 1.00 53.41 83 ALA A CA 1
ATOM 646 C C . ALA A 1 83 ? -80.954 -25.545 41.344 1.00 53.41 83 ALA A C 1
ATOM 648 O O . ALA A 1 83 ? -81.821 -26.161 41.966 1.00 53.41 83 ALA A O 1
ATOM 649 N N . GLU A 1 84 ? -79.680 -25.938 41.333 1.00 51.59 84 GLU A N 1
ATOM 650 C CA . GLU A 1 84 ? -79.127 -26.897 42.281 1.00 51.59 84 GLU A CA 1
ATOM 651 C C . GLU A 1 84 ? -79.019 -26.235 43.659 1.00 51.59 84 GLU A C 1
ATOM 653 O O . GLU A 1 84 ? -78.594 -25.087 43.803 1.00 51.59 84 GLU A O 1
ATOM 658 N N . GLY A 1 85 ? -79.485 -26.963 44.675 1.00 58.03 85 GLY A N 1
ATOM 659 C CA . GLY A 1 85 ? -79.508 -26.529 46.069 1.00 58.03 85 GLY A CA 1
ATOM 660 C C . GLY A 1 85 ? -78.116 -26.222 46.642 1.00 58.03 85 GLY A C 1
ATOM 661 O O . GLY A 1 85 ? -77.102 -26.385 45.967 1.00 58.03 85 GLY A O 1
ATOM 662 N N . PRO A 1 86 ? -78.039 -25.768 47.906 1.00 52.34 86 PRO A N 1
ATOM 663 C CA . PRO A 1 86 ? -76.794 -25.284 48.494 1.00 52.34 86 PRO A CA 1
ATOM 664 C C . PRO A 1 86 ? -75.709 -26.368 48.458 1.00 52.34 86 PRO A C 1
ATOM 666 O O . PRO A 1 86 ? -75.811 -27.395 49.127 1.00 52.34 86 PRO A O 1
ATOM 669 N N . SER A 1 87 ? -74.675 -26.113 47.656 1.00 56.28 87 SER A N 1
ATOM 670 C CA . SER A 1 87 ? -73.496 -26.960 47.510 1.00 56.28 87 SER A CA 1
ATOM 671 C C . SER A 1 87 ? -72.832 -27.205 48.867 1.00 56.28 87 SER A C 1
ATOM 673 O O . SER A 1 87 ? -72.431 -26.271 49.560 1.00 56.28 87 SER A O 1
ATOM 675 N N . THR A 1 88 ? -72.699 -28.477 49.246 1.00 60.84 88 THR A N 1
ATOM 676 C CA . THR A 1 88 ? -71.955 -28.939 50.431 1.00 60.84 88 THR A CA 1
ATOM 677 C C . THR A 1 88 ? -70.447 -29.055 50.189 1.00 60.84 88 THR A C 1
ATOM 679 O O . THR A 1 88 ? -69.733 -29.594 51.035 1.00 60.84 88 THR A O 1
ATOM 682 N N . HIS A 1 89 ? -69.935 -28.584 49.048 1.00 52.94 89 HIS A N 1
ATOM 683 C CA . HIS A 1 89 ? -68.504 -28.625 48.772 1.00 52.94 89 HIS A CA 1
ATOM 684 C C . HIS A 1 89 ? -67.791 -27.416 49.397 1.00 52.94 89 HIS A C 1
ATOM 686 O O . HIS A 1 89 ? -68.195 -26.279 49.144 1.00 52.94 89 HIS A O 1
ATOM 692 N N . PRO A 1 90 ? -66.727 -27.624 50.204 1.00 65.19 90 PRO A N 1
ATOM 693 C CA . PRO A 1 90 ? -65.861 -26.524 50.608 1.00 65.19 90 PRO A CA 1
ATOM 694 C C . PRO A 1 90 ? -65.286 -25.869 49.343 1.00 65.19 90 PRO A C 1
ATOM 696 O O . PRO A 1 90 ? -65.010 -26.584 48.373 1.00 65.19 90 PRO A O 1
ATOM 699 N N . PRO A 1 91 ? -65.125 -24.533 49.316 1.00 63.28 91 PRO A N 1
ATOM 700 C CA . PRO A 1 91 ? -64.599 -23.866 48.137 1.00 63.28 91 PRO A CA 1
ATOM 701 C C . PRO A 1 91 ? -63.223 -24.457 47.797 1.00 63.28 91 PRO A C 1
ATOM 703 O O . PRO A 1 91 ? -62.454 -24.753 48.721 1.00 63.28 91 PRO A O 1
ATOM 706 N N . PRO A 1 92 ? -62.907 -24.657 46.503 1.00 65.31 92 PRO A N 1
ATOM 707 C CA . PRO A 1 92 ? -61.585 -25.106 46.097 1.00 65.31 92 PRO A CA 1
ATOM 708 C C . PRO A 1 92 ? -60.554 -24.166 46.717 1.00 65.31 92 PRO A C 1
ATOM 710 O O . PRO A 1 92 ? -60.689 -22.942 46.626 1.00 65.31 92 PRO A O 1
ATOM 713 N N . ALA A 1 93 ? -59.568 -24.741 47.407 1.00 63.81 93 ALA A N 1
ATOM 714 C CA . ALA A 1 93 ? -58.459 -23.973 47.938 1.00 63.81 93 ALA A CA 1
ATOM 715 C C . ALA A 1 93 ? -57.823 -23.239 46.757 1.00 63.81 93 ALA A C 1
ATOM 717 O O . ALA A 1 93 ? -57.323 -23.870 45.828 1.00 63.81 93 ALA A O 1
ATOM 718 N N . LEU A 1 94 ? -57.924 -21.910 46.759 1.00 61.69 94 LEU A N 1
ATOM 719 C CA . LEU A 1 94 ? -57.161 -21.081 45.847 1.00 61.69 94 LEU A CA 1
ATOM 720 C C . LEU A 1 94 ? -55.696 -21.418 46.124 1.00 61.69 94 LEU A C 1
ATOM 722 O O . LEU A 1 94 ? -55.205 -21.103 47.209 1.00 61.69 94 LEU A O 1
ATOM 726 N N . ASP A 1 95 ? -55.029 -22.084 45.180 1.00 64.38 95 ASP A N 1
ATOM 727 C CA . ASP A 1 95 ? -53.572 -22.148 45.143 1.00 64.38 95 ASP A CA 1
ATOM 728 C C . ASP A 1 95 ? -53.097 -20.703 45.014 1.00 64.38 95 ASP A C 1
ATOM 730 O O . ASP A 1 95 ? -53.015 -20.133 43.925 1.00 64.38 95 ASP A O 1
ATOM 734 N N . VAL A 1 96 ? -52.893 -20.061 46.163 1.00 62.69 96 VAL A N 1
ATOM 735 C CA . VAL A 1 96 ? -52.286 -18.744 46.240 1.00 62.69 96 VAL A CA 1
ATOM 736 C C . VAL A 1 96 ? -50.890 -18.932 45.655 1.00 62.69 96 VAL A C 1
ATOM 738 O O . VAL A 1 96 ? -50.104 -19.679 46.246 1.00 62.69 96 VAL A O 1
ATOM 741 N N . PRO A 1 97 ? -50.561 -18.321 44.501 1.00 65.75 97 PRO A N 1
ATOM 742 C CA . PRO A 1 97 ? -49.222 -18.438 43.957 1.00 65.75 97 PRO A CA 1
ATOM 743 C C . PRO A 1 97 ? -48.254 -17.927 45.019 1.00 65.75 97 PRO A C 1
ATOM 745 O O . PRO A 1 97 ? -48.458 -16.837 45.564 1.00 65.75 97 PRO A O 1
ATOM 748 N N . GLU A 1 98 ? -47.233 -18.727 45.343 1.00 66.06 98 GLU A N 1
ATOM 749 C CA . GLU A 1 98 ? -46.200 -18.316 46.289 1.00 66.06 98 GLU A CA 1
ATOM 750 C C . GLU A 1 98 ? -45.733 -16.902 45.915 1.00 66.06 98 GLU A C 1
ATOM 752 O O . GLU A 1 98 ? -45.406 -16.651 44.746 1.00 66.06 98 GLU A O 1
ATOM 757 N N . PRO A 1 99 ? -45.736 -15.944 46.860 1.00 63.03 99 PRO A N 1
ATOM 758 C CA . PRO A 1 99 ? -45.314 -14.591 46.556 1.00 63.03 99 PRO A CA 1
ATOM 759 C C . PRO A 1 99 ? -43.884 -14.654 46.026 1.00 63.03 99 PRO A C 1
ATOM 761 O O . PRO A 1 99 ? -42.976 -15.099 46.732 1.00 63.03 99 PRO A O 1
ATOM 764 N N . LYS A 1 100 ? -43.695 -14.235 44.764 1.00 66.06 100 LYS A N 1
ATOM 765 C CA . LYS A 1 100 ? -42.381 -14.140 44.117 1.00 66.06 100 LYS A CA 1
ATOM 766 C C . LYS A 1 100 ? -41.466 -13.399 45.080 1.00 66.06 100 LYS A C 1
ATOM 768 O O . LYS A 1 100 ? -41.666 -12.207 45.307 1.00 66.06 100 LYS A O 1
ATOM 773 N N . ARG A 1 101 ? -40.513 -14.111 45.689 1.00 71.81 101 ARG A N 1
ATOM 774 C CA . ARG A 1 101 ? -39.573 -13.520 46.642 1.00 71.81 101 ARG A CA 1
ATOM 775 C C . ARG A 1 101 ? -38.864 -12.370 45.933 1.00 71.81 101 ARG A C 1
ATOM 777 O O . ARG A 1 101 ? -38.057 -12.601 45.036 1.00 71.81 101 ARG A O 1
ATOM 784 N N . GLN A 1 102 ? -39.221 -11.139 46.288 1.00 75.00 102 GLN A N 1
ATOM 785 C CA . GLN A 1 102 ? -38.484 -9.966 45.847 1.00 75.00 102 GLN A CA 1
ATOM 786 C C . GLN A 1 102 ? -37.095 -10.054 46.473 1.00 75.00 102 GLN A C 1
ATOM 788 O O . GLN A 1 102 ? -36.967 -10.340 47.667 1.00 75.00 102 GLN A O 1
ATOM 793 N N . ARG A 1 103 ? -36.057 -9.873 45.653 1.00 76.69 103 ARG A N 1
ATOM 794 C CA . ARG A 1 103 ? -34.690 -9.797 46.163 1.00 76.69 103 ARG A CA 1
ATOM 795 C C . ARG A 1 103 ? -34.592 -8.630 47.129 1.00 76.69 103 ARG A C 1
ATOM 797 O O . ARG A 1 103 ? -35.177 -7.577 46.899 1.00 76.69 103 ARG A O 1
ATOM 804 N N . THR A 1 104 ? -33.852 -8.839 48.206 1.00 88.38 104 THR A N 1
ATOM 805 C CA . THR A 1 104 ? -33.521 -7.747 49.123 1.00 88.38 104 THR A CA 1
ATOM 806 C C . THR A 1 104 ? -32.454 -6.858 48.491 1.00 88.38 104 THR A C 1
ATOM 808 O O . THR A 1 104 ? -31.610 -7.357 47.744 1.00 88.38 104 THR A O 1
ATOM 811 N N . ASP A 1 105 ? -32.424 -5.573 48.847 1.00 91.31 105 ASP A N 1
ATOM 812 C CA . ASP A 1 105 ? -31.402 -4.621 48.383 1.00 91.31 105 ASP A CA 1
ATOM 813 C C . ASP A 1 105 ? -29.972 -5.154 48.585 1.00 91.31 105 ASP A C 1
ATOM 815 O O . ASP A 1 105 ? -29.076 -4.921 47.780 1.00 91.31 105 ASP A O 1
ATOM 819 N N . SER A 1 106 ? -29.749 -5.936 49.646 1.00 92.06 106 SER A N 1
ATOM 820 C CA . SER A 1 106 ? -28.454 -6.570 49.920 1.00 92.06 106 SER A CA 1
ATOM 821 C C . SER A 1 106 ? -28.075 -7.639 48.890 1.00 92.06 106 SER A C 1
ATOM 823 O O . SER A 1 106 ? -26.906 -7.748 48.524 1.00 92.06 106 SER A O 1
ATOM 825 N N . GLU A 1 107 ? -29.043 -8.417 48.407 1.00 93.12 107 GLU A N 1
ATOM 826 C CA . GLU A 1 107 ? -28.826 -9.433 47.372 1.00 93.12 107 GLU A CA 1
ATOM 827 C C . GLU A 1 107 ? -28.590 -8.786 46.001 1.00 93.12 107 GLU A C 1
ATOM 829 O O . GLU A 1 107 ? -27.733 -9.235 45.241 1.00 93.12 107 GLU A O 1
ATOM 834 N N . GLU A 1 108 ? -29.285 -7.687 45.703 1.00 94.38 108 GLU A N 1
ATOM 835 C CA . GLU A 1 108 ? -29.034 -6.896 44.496 1.00 94.38 108 GLU A CA 1
ATOM 836 C C . GLU A 1 108 ? -27.640 -6.256 44.519 1.00 94.38 108 GLU A C 1
ATOM 838 O O . GLU A 1 108 ? -26.891 -6.376 43.550 1.00 94.38 108 GLU A O 1
ATOM 843 N N . ILE A 1 109 ? -27.237 -5.663 45.647 1.00 94.88 109 ILE A N 1
ATOM 844 C CA . ILE A 1 109 ? -25.887 -5.111 45.825 1.00 94.88 109 ILE A CA 1
ATOM 845 C C . ILE A 1 109 ? -24.818 -6.204 45.691 1.00 94.88 109 ILE A C 1
ATOM 847 O O . ILE A 1 109 ? -23.769 -5.959 45.094 1.00 94.88 109 ILE A O 1
ATOM 851 N N . ALA A 1 110 ? -25.052 -7.404 46.232 1.00 95.88 110 ALA A N 1
ATOM 852 C CA . ALA A 1 110 ? -24.123 -8.525 46.096 1.00 95.88 110 ALA A CA 1
ATOM 853 C C . ALA A 1 110 ? -23.967 -8.950 44.630 1.00 95.88 110 ALA A C 1
ATOM 855 O O . ALA A 1 110 ? -22.841 -9.089 44.152 1.00 95.88 110 ALA A O 1
ATOM 856 N N . LYS A 1 111 ? -25.082 -9.061 43.900 1.00 95.12 111 LYS A N 1
ATOM 857 C CA . LYS A 1 111 ? -25.069 -9.382 42.472 1.00 95.12 111 LYS A CA 1
ATOM 858 C C . LYS A 1 111 ? -24.344 -8.312 41.652 1.00 95.12 111 LYS A C 1
ATOM 860 O O . LYS A 1 111 ? -23.487 -8.640 40.844 1.00 95.12 111 LYS A O 1
ATOM 865 N N . LEU A 1 112 ? -24.626 -7.031 41.894 1.00 96.94 112 LEU A N 1
ATOM 866 C CA . LEU A 1 112 ? -23.958 -5.930 41.191 1.00 96.94 112 LEU A CA 1
ATOM 867 C C . LEU A 1 112 ? -22.445 -5.917 41.430 1.00 96.94 112 LEU A C 1
ATOM 869 O O . LEU A 1 112 ? -21.685 -5.553 40.536 1.00 96.94 112 LEU A O 1
ATOM 873 N N . ARG A 1 113 ? -21.989 -6.318 42.622 1.00 97.69 113 ARG A N 1
ATOM 874 C CA . ARG A 1 113 ? -20.555 -6.467 42.904 1.00 97.69 113 ARG A CA 1
ATOM 875 C C . ARG A 1 113 ? -19.944 -7.598 42.089 1.00 97.69 113 ARG A C 1
ATOM 877 O O . ARG A 1 113 ? -18.879 -7.399 41.520 1.00 97.69 113 ARG A O 1
ATOM 884 N N . GLU A 1 114 ? -20.605 -8.750 42.019 1.00 97.75 114 GLU A N 1
ATOM 885 C CA . GLU A 1 114 ? -20.164 -9.881 41.193 1.00 97.75 114 GLU A CA 1
ATOM 886 C C . GLU A 1 114 ? -20.104 -9.505 39.704 1.00 97.75 114 GLU A C 1
ATOM 888 O O . GLU A 1 114 ? -19.068 -9.692 39.062 1.00 97.75 114 GLU A O 1
ATOM 893 N N . ASP A 1 115 ? -21.163 -8.876 39.189 1.00 98.19 115 ASP A N 1
ATOM 894 C CA . ASP A 1 115 ? -21.228 -8.383 37.811 1.00 98.19 115 ASP A CA 1
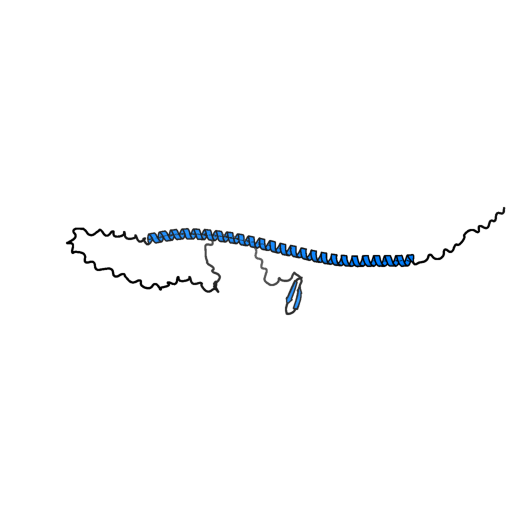ATOM 895 C C . ASP A 1 115 ? -20.102 -7.367 37.533 1.00 98.19 115 ASP A C 1
ATOM 897 O O . ASP A 1 115 ? -19.469 -7.411 36.476 1.00 98.19 115 ASP A O 1
ATOM 901 N N . LEU A 1 116 ? -19.796 -6.484 38.494 1.00 98.00 116 LEU A N 1
ATOM 902 C CA . LEU A 1 116 ? -18.694 -5.523 38.397 1.00 98.00 116 LEU A CA 1
ATOM 903 C C . LEU A 1 116 ? -17.324 -6.210 38.340 1.00 98.00 116 LEU A C 1
ATOM 905 O O . LEU A 1 116 ? -16.494 -5.806 37.526 1.00 98.00 116 LEU A O 1
ATOM 909 N N . TYR A 1 117 ? -17.077 -7.232 39.167 1.00 97.94 117 TYR A N 1
ATOM 910 C CA . TYR A 1 117 ? -15.826 -7.997 39.118 1.00 97.94 117 TYR A CA 1
ATOM 911 C C . TYR A 1 117 ? -15.625 -8.623 37.737 1.00 97.94 117 TYR A C 1
ATOM 913 O O . TYR A 1 117 ? -14.584 -8.423 37.112 1.00 97.94 117 TYR A O 1
ATOM 921 N N . TRP A 1 118 ? -16.650 -9.296 37.211 1.00 98.38 118 TRP A N 1
ATOM 922 C CA . TRP A 1 118 ? -16.562 -9.927 35.895 1.00 98.38 118 TRP A CA 1
ATOM 923 C C . TRP A 1 118 ? -16.416 -8.909 34.758 1.00 98.38 118 TRP A C 1
ATOM 925 O O . TRP A 1 118 ? -15.646 -9.118 33.816 1.00 98.38 118 TRP A O 1
ATOM 935 N N . ALA A 1 119 ? -17.133 -7.785 34.838 1.00 98.50 119 ALA A N 1
ATOM 936 C CA . ALA A 1 119 ? -17.005 -6.701 33.873 1.00 98.50 119 ALA A CA 1
ATOM 937 C C . ALA A 1 119 ? -15.587 -6.117 33.871 1.00 98.50 119 ALA A C 1
ATOM 939 O O . ALA A 1 119 ? -15.035 -5.863 32.800 1.00 98.50 119 ALA A O 1
ATOM 940 N N . ASN A 1 120 ? -14.979 -5.948 35.046 1.00 98.50 120 ASN A N 1
ATOM 941 C CA . ASN A 1 120 ? -13.625 -5.426 35.170 1.00 98.50 120 ASN A CA 1
ATOM 942 C C . ASN A 1 120 ? -12.586 -6.375 34.553 1.00 98.50 120 ASN A C 1
ATOM 944 O O . ASN A 1 120 ? -11.782 -5.939 33.728 1.00 98.50 120 ASN A O 1
ATOM 948 N N . ASP A 1 121 ? -12.668 -7.675 34.845 1.00 98.25 121 ASP A N 1
ATOM 949 C CA . ASP A 1 121 ? -11.783 -8.687 34.248 1.00 98.25 121 ASP A CA 1
ATOM 950 C C . ASP A 1 121 ? -11.932 -8.734 32.720 1.00 98.25 121 ASP A C 1
ATOM 952 O O . ASP A 1 121 ? -10.956 -8.838 31.968 1.00 98.25 121 ASP A O 1
ATOM 956 N N . ARG A 1 122 ? -13.170 -8.604 32.226 1.00 98.50 122 ARG A N 1
ATOM 957 C CA . ARG A 1 122 ? -13.445 -8.545 30.788 1.00 98.50 122 ARG A CA 1
ATOM 958 C C . ARG A 1 122 ? -12.829 -7.302 30.144 1.00 98.50 122 ARG A C 1
ATOM 960 O O . ARG A 1 122 ? -12.308 -7.401 29.030 1.00 98.50 122 ARG A O 1
ATOM 967 N N . ILE A 1 123 ? -12.895 -6.150 30.810 1.00 98.56 123 ILE A N 1
ATOM 968 C CA . ILE A 1 123 ? -12.274 -4.907 30.339 1.00 98.56 123 ILE A CA 1
ATOM 969 C C . ILE A 1 123 ? -10.756 -5.070 30.286 1.00 98.56 123 ILE A C 1
ATOM 971 O O . ILE A 1 123 ? -10.166 -4.775 29.249 1.00 98.56 123 ILE A O 1
ATOM 975 N N . GLU A 1 124 ? -10.129 -5.590 31.340 1.00 98.31 124 GLU A N 1
ATOM 976 C CA . GLU A 1 124 ? -8.678 -5.794 31.380 1.00 98.31 124 GLU A CA 1
ATOM 977 C C . GLU A 1 124 ? -8.203 -6.722 30.252 1.00 98.31 124 GLU A C 1
ATOM 979 O O . GLU A 1 124 ? -7.260 -6.405 29.518 1.00 98.31 124 GLU A O 1
ATOM 984 N N . TYR A 1 125 ? -8.916 -7.829 30.041 1.00 98.31 125 TYR A N 1
ATOM 985 C CA . TYR A 1 125 ? -8.654 -8.741 28.932 1.00 98.31 125 TYR A CA 1
ATOM 986 C C . TYR A 1 125 ? -8.752 -8.047 27.564 1.00 98.31 125 TYR A C 1
ATOM 988 O O . TYR A 1 125 ? -7.892 -8.233 26.698 1.00 98.31 125 TYR A O 1
ATOM 996 N N . ASN A 1 126 ? -9.787 -7.229 27.360 1.00 98.44 126 ASN A N 1
ATOM 997 C CA . ASN A 1 126 ? -9.977 -6.495 26.111 1.00 98.44 126 ASN A CA 1
ATOM 998 C C . ASN A 1 126 ? -8.881 -5.443 25.895 1.00 98.44 126 ASN A C 1
ATOM 1000 O O . ASN A 1 126 ? -8.377 -5.324 24.780 1.00 98.44 126 ASN A O 1
ATOM 1004 N N . VAL A 1 127 ? -8.469 -4.726 26.944 1.00 98.44 127 VAL A N 1
ATOM 1005 C CA . VAL A 1 127 ? -7.352 -3.769 26.885 1.00 98.44 127 VAL A CA 1
ATOM 1006 C C . VAL A 1 127 ? -6.070 -4.475 26.453 1.00 98.44 127 VAL A C 1
ATOM 1008 O O . VAL A 1 127 ? -5.384 -3.997 25.551 1.00 98.44 127 VAL A O 1
ATOM 1011 N N . ARG A 1 128 ? -5.774 -5.648 27.028 1.00 98.25 128 ARG A N 1
ATOM 1012 C CA . ARG A 1 128 ? -4.594 -6.432 26.644 1.00 98.25 128 ARG A CA 1
ATOM 1013 C C . ARG A 1 128 ? -4.629 -6.839 25.173 1.00 98.25 128 ARG A C 1
ATOM 1015 O O . ARG A 1 128 ? -3.617 -6.722 24.488 1.00 98.25 128 ARG A O 1
ATOM 1022 N N . LYS A 1 129 ? -5.787 -7.286 24.681 1.00 98.31 129 LYS A N 1
ATOM 1023 C CA . LYS A 1 129 ? -5.971 -7.628 23.265 1.00 98.31 129 LYS A CA 1
ATOM 1024 C C . LYS A 1 129 ? -5.788 -6.435 22.340 1.00 98.31 129 LYS A C 1
ATOM 1026 O O . LYS A 1 129 ? -5.138 -6.573 21.313 1.00 98.31 129 LYS A O 1
ATOM 1031 N N . LEU A 1 130 ? -6.363 -5.285 22.683 1.00 98.25 130 LEU A N 1
ATOM 1032 C CA . LEU A 1 130 ? -6.212 -4.074 21.877 1.00 98.25 130 LEU A CA 1
ATOM 1033 C C . LEU A 1 130 ? -4.753 -3.629 21.810 1.00 98.25 130 LEU A C 1
ATOM 1035 O O . LEU A 1 130 ? -4.307 -3.195 20.755 1.00 98.25 130 LEU A O 1
ATOM 1039 N N . TRP A 1 131 ? -4.005 -3.788 22.901 1.00 98.50 131 TRP A N 1
ATOM 1040 C CA . TRP A 1 131 ? -2.578 -3.494 22.921 1.00 98.50 131 TRP A CA 1
ATOM 1041 C C . TRP A 1 131 ? -1.775 -4.418 21.986 1.00 98.50 131 TRP A C 1
ATOM 1043 O O . TRP A 1 131 ? -1.021 -3.914 21.162 1.00 98.50 131 TRP A O 1
ATOM 1053 N N . ASP A 1 132 ? -2.005 -5.736 22.027 1.00 98.12 132 ASP A N 1
ATOM 1054 C CA . ASP A 1 132 ? -1.372 -6.709 21.107 1.00 98.12 132 ASP A CA 1
ATOM 1055 C C . ASP A 1 132 ? -1.756 -6.459 19.637 1.00 98.12 132 ASP A C 1
ATOM 1057 O O . ASP A 1 132 ? -0.912 -6.516 18.744 1.00 98.12 132 ASP A O 1
ATOM 1061 N N . VAL A 1 133 ? -3.020 -6.122 19.362 1.00 98.31 133 VAL A N 1
ATOM 1062 C CA . VAL A 1 133 ? -3.456 -5.747 18.006 1.00 98.31 133 VAL A CA 1
ATOM 1063 C C . VAL A 1 133 ? -2.747 -4.481 17.530 1.00 98.31 133 VAL A C 1
ATOM 1065 O O . VAL A 1 133 ? -2.311 -4.437 16.382 1.00 98.31 133 VAL A O 1
ATOM 1068 N N . ASN A 1 134 ? -2.606 -3.476 18.396 1.00 97.75 134 ASN A N 1
ATOM 1069 C CA . ASN A 1 134 ? -1.920 -2.235 18.054 1.00 97.75 134 ASN A CA 1
ATOM 1070 C C . ASN A 1 134 ? -0.423 -2.474 17.786 1.00 97.75 134 ASN A C 1
ATOM 1072 O O . ASN A 1 134 ? 0.102 -2.010 16.783 1.00 97.75 134 ASN A O 1
ATOM 1076 N N . GLU A 1 135 ? 0.242 -3.295 18.603 1.00 97.56 135 GLU A N 1
ATOM 1077 C CA . GLU A 1 135 ? 1.642 -3.681 18.381 1.00 97.56 135 GLU A CA 1
ATOM 1078 C C . GLU A 1 135 ? 1.828 -4.413 17.039 1.00 97.56 135 GLU A C 1
ATOM 1080 O O . GLU A 1 135 ? 2.751 -4.129 16.273 1.00 97.56 135 GLU A O 1
ATOM 1085 N N . ARG A 1 136 ? 0.915 -5.326 16.686 1.00 97.81 136 ARG A N 1
ATOM 1086 C CA . ARG A 1 136 ? 0.929 -5.983 15.366 1.00 97.81 136 ARG A CA 1
ATOM 1087 C C . ARG A 1 136 ? 0.679 -5.007 14.225 1.00 97.81 136 ARG A C 1
ATOM 1089 O O . ARG A 1 136 ? 1.255 -5.183 13.153 1.00 97.81 136 ARG A O 1
ATOM 1096 N N . GLN A 1 137 ? -0.172 -4.009 14.438 1.00 98.19 137 GLN A N 1
ATOM 1097 C CA . GLN A 1 137 ? -0.427 -2.965 13.454 1.00 98.19 137 GLN A CA 1
ATOM 1098 C C . GLN A 1 137 ? 0.827 -2.118 13.207 1.00 98.19 137 GLN A C 1
ATOM 1100 O O . GLN A 1 137 ? 1.151 -1.869 12.047 1.00 98.19 137 GLN A O 1
ATOM 1105 N N . ASP A 1 138 ? 1.558 -1.741 14.256 1.00 98.12 138 ASP A N 1
ATOM 1106 C CA . ASP A 1 138 ? 2.817 -0.999 14.136 1.00 98.12 138 ASP A CA 1
ATOM 1107 C C . ASP A 1 138 ? 3.875 -1.811 13.373 1.00 98.12 138 ASP A C 1
ATOM 1109 O O . ASP A 1 138 ? 4.514 -1.305 12.447 1.00 98.12 138 ASP A O 1
ATOM 1113 N N . ASN A 1 139 ? 3.994 -3.106 13.680 1.00 97.94 139 ASN A N 1
ATOM 1114 C CA . ASN A 1 139 ? 4.885 -4.018 12.958 1.00 97.94 139 ASN A CA 1
ATOM 1115 C C . ASN A 1 139 ? 4.509 -4.145 11.474 1.00 97.94 139 ASN A C 1
ATOM 1117 O O . ASN A 1 139 ? 5.377 -4.119 10.600 1.00 97.94 139 ASN A O 1
ATOM 1121 N N . LEU A 1 140 ? 3.213 -4.257 11.169 1.00 98.50 140 LEU A N 1
ATOM 1122 C CA . LEU A 1 140 ? 2.740 -4.312 9.788 1.00 98.50 140 LEU A CA 1
ATOM 1123 C C . LEU A 1 140 ? 3.019 -2.999 9.049 1.00 98.50 140 LEU A C 1
ATOM 1125 O O . LEU A 1 140 ? 3.433 -3.027 7.891 1.00 98.50 140 LEU A O 1
ATOM 1129 N N . ALA A 1 141 ? 2.824 -1.856 9.708 1.00 98.50 141 ALA A N 1
ATOM 1130 C CA . ALA A 1 141 ? 3.129 -0.552 9.134 1.00 98.50 141 ALA A CA 1
ATOM 1131 C C . ALA A 1 141 ? 4.623 -0.417 8.804 1.00 98.50 141 ALA A C 1
ATOM 1133 O O . ALA A 1 141 ? 4.964 0.086 7.733 1.00 98.50 141 ALA A O 1
ATOM 1134 N N . HIS A 1 142 ? 5.507 -0.911 9.677 1.00 98.44 142 HIS A N 1
ATOM 1135 C CA . HIS A 1 142 ? 6.945 -0.957 9.413 1.00 98.44 142 HIS A CA 1
ATOM 1136 C C . HIS A 1 142 ? 7.268 -1.784 8.165 1.00 98.44 142 HIS A C 1
ATOM 1138 O O . HIS A 1 142 ? 7.905 -1.277 7.245 1.00 98.44 142 HIS A O 1
ATOM 1144 N N . LEU A 1 143 ? 6.758 -3.017 8.090 1.00 98.62 143 LEU A N 1
ATOM 1145 C CA . LEU A 1 143 ? 6.987 -3.906 6.949 1.00 98.62 143 LEU A CA 1
ATOM 1146 C C . LEU A 1 143 ? 6.489 -3.297 5.631 1.00 98.62 143 LEU A C 1
ATOM 1148 O O . LEU A 1 143 ? 7.174 -3.357 4.614 1.00 98.62 143 LEU A O 1
ATOM 1152 N N . VAL A 1 144 ? 5.301 -2.685 5.636 1.00 98.69 144 VAL A N 1
ATOM 1153 C CA . VAL A 1 144 ? 4.749 -2.019 4.446 1.00 98.69 144 VAL A CA 1
ATOM 1154 C C . VAL A 1 144 ? 5.644 -0.865 3.994 1.00 98.69 144 VAL A C 1
ATOM 1156 O O . VAL A 1 144 ? 5.830 -0.681 2.790 1.00 98.69 144 VAL A O 1
ATOM 1159 N N . ASN A 1 145 ? 6.215 -0.101 4.928 1.00 98.62 145 ASN A N 1
ATOM 1160 C CA . ASN A 1 145 ? 7.145 0.974 4.591 1.00 98.62 145 ASN A CA 1
ATOM 1161 C C . ASN A 1 145 ? 8.459 0.430 4.012 1.00 98.62 145 ASN A C 1
ATOM 1163 O O . ASN A 1 145 ? 8.894 0.922 2.977 1.00 98.62 145 ASN A O 1
ATOM 1167 N N . GLU A 1 146 ? 9.032 -0.631 4.587 1.00 98.69 146 GLU A N 1
ATOM 1168 C CA . GLU A 1 146 ? 10.229 -1.281 4.028 1.00 98.69 146 GLU A CA 1
ATOM 1169 C C . GLU A 1 146 ? 9.982 -1.817 2.612 1.00 98.69 146 GLU A C 1
ATOM 1171 O O . GLU A 1 146 ? 10.774 -1.584 1.700 1.00 98.69 146 GLU A O 1
ATOM 1176 N N . MET A 1 147 ? 8.846 -2.486 2.393 1.00 98.81 147 MET A N 1
ATOM 1177 C CA . MET A 1 147 ? 8.465 -2.969 1.064 1.00 98.81 147 MET A CA 1
ATOM 1178 C C . MET A 1 147 ? 8.282 -1.820 0.070 1.00 98.81 147 MET A C 1
ATOM 1180 O O . MET A 1 147 ? 8.656 -1.938 -1.096 1.00 98.81 147 MET A O 1
ATOM 1184 N N . ARG A 1 148 ? 7.702 -0.702 0.514 1.00 98.75 148 ARG A N 1
ATOM 1185 C CA . ARG A 1 148 ? 7.545 0.493 -0.317 1.00 98.75 148 ARG A CA 1
ATOM 1186 C C . ARG A 1 148 ? 8.900 1.062 -0.729 1.00 98.75 148 ARG A C 1
ATOM 1188 O O . ARG A 1 148 ? 9.064 1.411 -1.897 1.00 98.75 148 ARG A O 1
ATOM 1195 N N . ASP A 1 149 ? 9.841 1.150 0.200 1.00 98.69 149 ASP A N 1
ATOM 1196 C CA . ASP A 1 149 ? 11.181 1.665 -0.073 1.00 98.69 149 ASP A CA 1
ATOM 11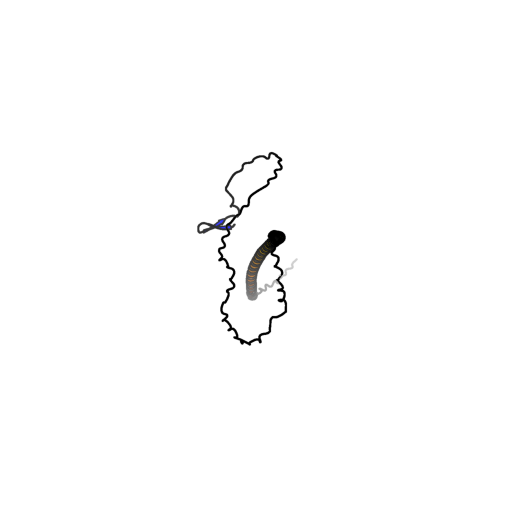97 C C . ASP A 1 149 ? 11.932 0.761 -1.060 1.00 98.69 149 ASP A C 1
ATOM 1199 O O . ASP A 1 149 ? 12.540 1.260 -2.010 1.00 98.69 149 ASP A O 1
ATOM 1203 N N . GLU A 1 150 ? 11.799 -0.561 -0.925 1.00 98.75 150 GLU A N 1
ATOM 1204 C CA . GLU A 1 150 ? 12.368 -1.520 -1.878 1.00 98.75 150 GLU A CA 1
ATOM 1205 C C . GLU A 1 150 ? 11.753 -1.369 -3.277 1.00 98.75 150 GLU A C 1
ATOM 1207 O O . GLU A 1 150 ? 12.471 -1.341 -4.277 1.00 98.75 150 GLU A O 1
ATOM 1212 N N . ILE A 1 151 ? 10.431 -1.192 -3.379 1.00 98.75 151 ILE A N 1
ATOM 1213 C CA . ILE A 1 151 ? 9.766 -0.940 -4.668 1.00 98.75 151 ILE A CA 1
ATOM 1214 C C . ILE A 1 151 ? 10.310 0.337 -5.316 1.00 98.75 151 ILE A C 1
ATOM 1216 O O . ILE A 1 151 ? 10.598 0.341 -6.515 1.00 98.75 151 ILE A O 1
ATOM 1220 N N . ILE A 1 152 ? 10.479 1.414 -4.545 1.00 98.75 152 ILE A N 1
ATOM 1221 C CA . ILE A 1 152 ? 11.051 2.673 -5.043 1.00 98.75 152 ILE A CA 1
ATOM 1222 C C . ILE A 1 152 ? 12.483 2.442 -5.543 1.00 98.75 152 ILE A C 1
ATOM 1224 O O . ILE A 1 152 ? 12.836 2.900 -6.633 1.00 98.75 152 ILE A O 1
ATOM 1228 N N . HIS A 1 153 ? 13.291 1.695 -4.788 1.00 98.56 153 HIS A N 1
ATOM 1229 C CA . HIS A 1 153 ? 14.661 1.363 -5.163 1.00 98.56 153 HIS A CA 1
ATOM 1230 C C . HIS A 1 153 ? 14.733 0.561 -6.472 1.00 98.56 153 HIS A C 1
ATOM 1232 O O . HIS A 1 153 ? 15.459 0.938 -7.398 1.00 98.56 153 HIS A O 1
ATOM 1238 N N . LEU A 1 154 ? 13.955 -0.519 -6.577 1.00 98.75 154 LEU A N 1
ATOM 1239 C CA . LEU A 1 154 ? 13.919 -1.380 -7.759 1.00 98.75 154 LEU A CA 1
ATOM 1240 C C . LEU A 1 154 ? 13.384 -0.644 -8.987 1.00 98.75 154 LEU A C 1
ATOM 1242 O O . LEU A 1 154 ? 13.942 -0.795 -10.072 1.00 98.75 154 LEU A O 1
ATOM 1246 N N . THR A 1 155 ? 12.372 0.205 -8.815 1.00 98.75 155 THR A N 1
ATOM 1247 C CA . THR A 1 155 ? 11.838 1.043 -9.900 1.00 98.75 155 THR A CA 1
ATOM 1248 C C . THR A 1 155 ? 12.907 2.000 -10.426 1.00 98.75 155 THR A C 1
ATOM 1250 O O . THR A 1 155 ? 13.091 2.117 -11.636 1.00 98.75 155 THR A O 1
ATOM 1253 N N . GLY A 1 156 ? 13.680 2.629 -9.535 1.00 98.69 156 GLY A N 1
ATOM 1254 C CA . GLY A 1 156 ? 14.794 3.487 -9.941 1.00 98.69 156 GLY A CA 1
ATOM 1255 C C . GLY A 1 156 ? 15.874 2.733 -10.724 1.00 98.69 156 GLY A C 1
ATOM 1256 O O . GLY A 1 156 ? 16.396 3.241 -11.716 1.00 98.69 156 GLY A O 1
ATOM 1257 N N . ARG A 1 157 ? 16.191 1.496 -10.319 1.00 98.75 157 ARG A N 1
ATOM 1258 C CA . ARG A 1 157 ? 17.137 0.635 -11.048 1.00 98.75 157 ARG A CA 1
ATOM 1259 C C . ARG A 1 157 ? 16.610 0.207 -12.414 1.00 98.75 157 ARG A C 1
ATOM 1261 O O . ARG A 1 157 ? 17.388 0.189 -13.366 1.00 98.75 157 ARG A O 1
ATOM 1268 N N . LEU A 1 158 ? 15.325 -0.131 -12.502 1.00 98.69 158 LEU A N 1
ATOM 1269 C CA . LEU A 1 158 ? 14.672 -0.498 -13.755 1.00 98.69 158 LEU A CA 1
ATOM 1270 C C . LEU A 1 158 ? 14.749 0.658 -14.752 1.00 98.69 158 LEU A C 1
ATOM 1272 O O . LEU A 1 158 ? 15.303 0.478 -15.830 1.00 98.69 158 LEU A O 1
ATOM 1276 N N . GLN A 1 159 ? 14.340 1.859 -14.341 1.00 98.75 159 GLN A N 1
ATOM 1277 C CA . GLN A 1 159 ? 14.392 3.048 -15.190 1.00 98.75 159 GLN A CA 1
ATOM 1278 C C . GLN A 1 159 ? 15.821 3.363 -15.665 1.00 98.75 159 GLN A C 1
ATOM 1280 O O . GLN A 1 159 ? 16.048 3.707 -16.823 1.00 98.75 159 GLN A O 1
ATOM 1285 N N . ALA A 1 160 ? 16.821 3.221 -14.790 1.00 98.69 160 ALA A N 1
ATOM 1286 C CA . ALA A 1 160 ? 18.218 3.402 -15.183 1.00 98.69 160 ALA A CA 1
ATOM 1287 C C . ALA A 1 160 ? 18.680 2.354 -16.213 1.00 98.69 160 ALA A C 1
ATOM 1289 O O . ALA A 1 160 ? 19.459 2.672 -17.113 1.00 98.69 160 ALA A O 1
ATOM 1290 N N . SER A 1 161 ? 18.207 1.111 -16.085 1.00 98.50 161 SER A N 1
ATOM 1291 C CA . SER A 1 161 ? 18.485 0.038 -17.040 1.00 98.50 161 SER A CA 1
ATOM 1292 C C . SER A 1 161 ? 17.812 0.285 -18.389 1.00 98.50 161 SER A C 1
ATOM 1294 O O . SER A 1 161 ? 18.454 0.087 -19.416 1.00 98.50 161 SER A O 1
ATOM 1296 N N . GLU A 1 162 ? 16.558 0.734 -18.388 1.00 98.50 162 GLU A N 1
ATOM 1297 C CA . GLU A 1 162 ? 15.801 1.088 -19.594 1.00 98.50 162 GLU A CA 1
ATOM 1298 C C . GLU A 1 162 ? 16.500 2.212 -20.366 1.00 98.50 162 GLU A C 1
ATOM 1300 O O . GLU A 1 162 ? 16.828 2.030 -21.534 1.00 98.50 162 GLU A O 1
ATOM 1305 N N . ASN A 1 163 ? 16.876 3.304 -19.692 1.00 98.56 163 ASN A N 1
ATOM 1306 C CA . ASN A 1 163 ? 17.623 4.403 -20.319 1.00 98.56 163 ASN A CA 1
ATOM 1307 C C . ASN A 1 163 ? 18.954 3.930 -20.927 1.00 98.56 163 ASN A C 1
ATOM 1309 O O . ASN A 1 163 ? 19.386 4.398 -21.978 1.00 98.56 163 ASN A O 1
ATOM 1313 N N . ARG A 1 164 ? 19.649 3.005 -20.251 1.00 98.62 164 ARG A N 1
ATOM 1314 C CA . ARG A 1 164 ? 20.897 2.441 -20.774 1.00 98.62 164 ARG A CA 1
ATOM 1315 C C . ARG A 1 164 ? 20.645 1.593 -22.019 1.00 98.62 164 ARG A C 1
ATOM 1317 O O . ARG A 1 164 ? 21.465 1.637 -22.932 1.00 98.62 164 ARG A O 1
ATOM 1324 N N . ALA A 1 165 ? 19.566 0.816 -22.035 1.00 98.44 165 ALA A N 1
ATOM 1325 C CA . ALA A 1 165 ? 19.184 0.006 -23.184 1.00 98.44 165 ALA A CA 1
ATOM 1326 C C . ALA A 1 165 ? 18.836 0.890 -24.387 1.00 98.44 165 ALA A C 1
ATOM 1328 O O . ALA A 1 165 ? 19.386 0.660 -25.456 1.00 98.44 165 ALA A O 1
ATOM 1329 N N . GLU A 1 166 ? 18.055 1.953 -24.187 1.00 98.44 166 GLU A N 1
ATOM 1330 C CA . GLU A 1 166 ? 17.702 2.924 -25.234 1.00 98.44 166 GLU A CA 1
ATOM 1331 C C . GLU A 1 166 ? 18.950 3.571 -25.863 1.00 98.44 166 GLU A C 1
ATOM 1333 O O . GLU A 1 166 ? 19.085 3.646 -27.083 1.00 98.44 166 GLU A O 1
ATOM 1338 N N . ILE A 1 167 ? 19.932 3.968 -25.042 1.00 98.50 167 ILE A N 1
ATOM 1339 C CA . ILE A 1 167 ? 21.209 4.503 -25.545 1.00 98.50 167 ILE A CA 1
ATOM 1340 C C . ILE A 1 167 ? 21.968 3.458 -26.374 1.00 98.50 167 ILE A C 1
ATOM 1342 O O . ILE A 1 167 ? 22.591 3.799 -27.380 1.00 98.50 167 ILE A O 1
ATOM 1346 N N . LEU A 1 168 ? 21.987 2.199 -25.931 1.00 98.44 168 LEU A N 1
ATOM 1347 C CA . LEU A 1 168 ? 22.680 1.131 -26.652 1.00 98.44 168 LEU A CA 1
ATOM 1348 C C . LEU A 1 168 ? 21.978 0.785 -27.964 1.00 98.44 168 LEU A C 1
ATOM 1350 O O . LEU A 1 168 ? 22.666 0.557 -28.951 1.00 98.44 168 LEU A O 1
ATOM 1354 N N . GLU A 1 169 ? 20.650 0.799 -27.986 1.00 98.25 169 GLU A N 1
ATOM 1355 C CA . GLU A 1 169 ? 19.845 0.605 -29.190 1.00 98.25 169 GLU A CA 1
ATOM 1356 C C . GLU A 1 169 ? 20.126 1.705 -30.218 1.00 98.25 169 GLU A C 1
ATOM 1358 O O . GLU A 1 169 ? 20.500 1.400 -31.346 1.00 98.25 169 GLU A O 1
ATOM 1363 N N . GLY A 1 170 ? 20.092 2.981 -29.815 1.00 98.25 170 GLY A N 1
ATOM 1364 C CA . GLY A 1 170 ? 20.428 4.086 -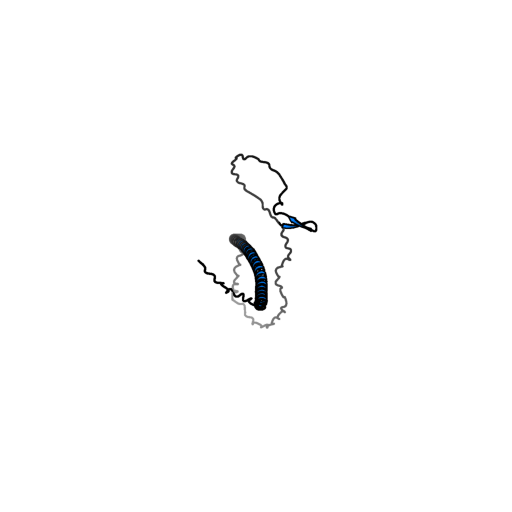30.720 1.00 98.25 170 GLY A CA 1
ATOM 1365 C C . GLY A 1 170 ? 21.858 4.006 -31.271 1.00 98.25 170 GLY A C 1
ATOM 1366 O O . GLY A 1 170 ? 22.102 4.327 -32.432 1.00 98.25 170 GLY A O 1
ATOM 1367 N N . ARG A 1 171 ? 22.817 3.532 -30.463 1.00 98.31 171 ARG A N 1
ATOM 1368 C CA . ARG A 1 171 ? 24.197 3.294 -30.924 1.00 98.31 171 ARG A CA 1
ATOM 1369 C C . ARG A 1 171 ? 24.311 2.106 -31.872 1.00 98.31 171 ARG A C 1
ATOM 1371 O O . ARG A 1 171 ? 25.164 2.148 -32.748 1.00 98.31 171 ARG A O 1
ATOM 1378 N N . LEU A 1 172 ? 23.517 1.057 -31.670 1.00 98.12 172 LEU A N 1
ATOM 1379 C CA . LEU A 1 172 ? 23.500 -0.108 -32.549 1.00 98.12 172 LEU A CA 1
ATOM 1380 C C . LEU A 1 172 ? 22.999 0.285 -33.940 1.00 98.12 172 LEU A C 1
ATOM 1382 O O . LEU A 1 172 ? 23.669 -0.031 -34.913 1.00 98.12 172 LEU A O 1
ATOM 1386 N N . VAL A 1 173 ? 21.904 1.047 -34.009 1.00 97.81 173 VAL A N 1
ATOM 1387 C CA . VAL A 1 173 ? 21.358 1.569 -35.273 1.00 97.81 173 VAL A CA 1
ATOM 1388 C C . VAL A 1 173 ? 22.394 2.423 -36.008 1.00 97.81 173 VAL A C 1
ATOM 1390 O O . VAL A 1 173 ? 22.672 2.187 -37.174 1.00 97.81 173 VAL A O 1
ATOM 1393 N N . ALA A 1 174 ? 23.051 3.357 -35.312 1.00 97.06 174 ALA A N 1
ATOM 1394 C CA . ALA A 1 174 ? 24.078 4.197 -35.935 1.00 97.06 174 ALA A CA 1
ATOM 1395 C C . ALA A 1 174 ? 25.299 3.406 -36.447 1.00 97.06 174 ALA A C 1
ATOM 1397 O O . ALA A 1 174 ? 25.965 3.842 -37.381 1.00 97.06 174 ALA A O 1
ATOM 1398 N N . LEU A 1 175 ? 25.628 2.273 -35.815 1.00 97.19 175 LEU A N 1
ATOM 1399 C CA . LEU A 1 175 ? 26.693 1.387 -36.288 1.00 97.19 175 LEU A CA 1
ATOM 1400 C C . LEU A 1 175 ? 26.255 0.558 -37.496 1.00 97.19 175 LEU A C 1
ATOM 1402 O O . LEU A 1 175 ? 27.077 0.323 -38.370 1.00 97.19 175 LEU A O 1
ATOM 1406 N N . GLU A 1 176 ? 24.995 0.124 -37.545 1.00 95.19 176 GLU A N 1
ATOM 1407 C CA . GLU A 1 176 ? 24.432 -0.566 -38.709 1.00 95.19 176 GLU A CA 1
ATOM 1408 C C . GLU A 1 176 ? 24.468 0.341 -39.945 1.00 95.19 176 GLU A C 1
ATOM 1410 O O . GLU A 1 176 ? 24.998 -0.074 -40.971 1.00 95.19 176 GLU A O 1
ATOM 1415 N N . ASP A 1 177 ? 24.039 1.602 -39.815 1.00 95.94 177 ASP A N 1
ATOM 1416 C CA . ASP A 1 177 ? 24.116 2.595 -40.898 1.00 95.94 177 ASP A CA 1
ATOM 1417 C C . ASP A 1 177 ? 25.565 2.832 -41.369 1.00 95.94 177 ASP A C 1
ATOM 1419 O O . ASP A 1 177 ? 25.825 2.948 -42.568 1.00 95.94 177 ASP A O 1
ATOM 1423 N N . LEU A 1 178 ? 26.522 2.890 -40.432 1.00 95.88 178 LEU A N 1
ATOM 1424 C CA . LEU A 1 178 ? 27.939 3.073 -40.754 1.00 95.88 178 LEU A CA 1
ATOM 1425 C C . LEU A 1 178 ? 28.514 1.866 -41.500 1.00 95.88 178 LEU A C 1
ATOM 1427 O O . LEU A 1 178 ? 29.221 2.065 -42.475 1.00 95.88 178 LEU A O 1
ATOM 1431 N N . VAL A 1 179 ? 28.203 0.641 -41.067 1.00 93.75 179 VAL A N 1
ATOM 1432 C CA . VAL A 1 179 ? 28.677 -0.587 -41.729 1.00 93.75 179 VAL A CA 1
ATOM 1433 C C . VAL A 1 179 ? 28.089 -0.717 -43.133 1.00 93.75 179 VAL A C 1
ATOM 1435 O O . VAL A 1 179 ? 28.791 -1.144 -44.040 1.00 93.75 179 VAL A O 1
ATOM 1438 N N . VAL A 1 180 ? 26.819 -0.340 -43.329 1.00 92.75 180 VAL A N 1
ATOM 1439 C CA . VAL A 1 180 ? 26.216 -0.291 -44.671 1.00 92.75 180 VAL A CA 1
ATOM 1440 C C . VAL A 1 180 ? 26.952 0.723 -45.547 1.00 92.75 180 VAL A C 1
ATOM 1442 O O . VAL A 1 180 ? 27.318 0.385 -46.664 1.00 92.75 180 VAL A O 1
ATOM 1445 N N . SER A 1 181 ? 27.223 1.922 -45.020 1.00 90.38 181 SER A N 1
ATOM 1446 C CA . SER A 1 181 ? 27.946 2.965 -45.763 1.00 90.38 181 SER A CA 1
ATOM 1447 C C . SER A 1 181 ? 29.383 2.545 -46.092 1.00 90.38 181 SER A C 1
ATOM 1449 O O . SER A 1 181 ? 29.823 2.740 -47.212 1.00 90.38 181 SER A O 1
ATOM 1451 N N . GLU A 1 182 ? 30.103 1.939 -45.144 1.00 90.62 182 GLU A N 1
ATOM 1452 C CA . GLU A 1 182 ? 31.476 1.446 -45.338 1.00 90.62 182 GLU A CA 1
ATOM 1453 C C . GLU A 1 182 ? 31.527 0.342 -46.402 1.00 90.62 182 GLU A C 1
ATOM 1455 O O . GLU A 1 182 ? 32.403 0.365 -47.254 1.00 90.62 182 GLU A O 1
ATOM 1460 N N . ASN A 1 183 ? 30.557 -0.580 -46.417 1.00 86.25 183 ASN A N 1
ATOM 1461 C CA . ASN A 1 183 ? 30.493 -1.618 -47.448 1.00 86.25 183 ASN A CA 1
ATOM 1462 C C . ASN A 1 183 ? 30.133 -1.047 -48.832 1.00 86.25 183 ASN A C 1
ATOM 1464 O O . ASN A 1 183 ? 30.637 -1.539 -49.831 1.00 86.25 183 ASN A O 1
ATOM 1468 N N . GLU A 1 184 ? 29.251 -0.044 -48.904 1.00 86.69 184 GLU A N 1
ATOM 1469 C CA . GLU A 1 184 ? 28.950 0.658 -50.162 1.00 86.69 184 GLU A CA 1
ATOM 1470 C C . GLU A 1 184 ? 30.174 1.443 -50.673 1.00 86.69 184 GLU A C 1
ATOM 1472 O O . GLU A 1 184 ? 30.460 1.406 -51.865 1.00 86.69 184 GLU A O 1
ATOM 1477 N N . GLU A 1 185 ? 30.923 2.106 -49.783 1.00 80.56 185 GLU A N 1
ATOM 1478 C CA . GLU A 1 185 ? 32.174 2.799 -50.122 1.00 80.56 185 GLU A CA 1
ATOM 1479 C C . GLU A 1 185 ? 33.264 1.817 -50.597 1.00 80.56 185 GLU A C 1
ATOM 1481 O O . GLU A 1 185 ? 33.913 2.086 -51.605 1.00 80.56 185 GLU A O 1
ATOM 1486 N N . GLU A 1 186 ? 33.444 0.668 -49.932 1.00 80.31 186 GLU A N 1
ATOM 1487 C CA . GLU A 1 186 ? 34.384 -0.382 -50.368 1.00 80.31 186 GLU A CA 1
ATOM 1488 C C . GLU A 1 186 ? 34.020 -0.941 -51.757 1.00 80.31 186 GLU A C 1
ATOM 1490 O O . GLU A 1 186 ? 34.900 -1.081 -52.607 1.00 80.31 186 GLU A O 1
ATOM 1495 N N . ASP A 1 187 ? 32.732 -1.201 -52.019 1.00 81.62 187 ASP A N 1
ATOM 1496 C CA . ASP A 1 187 ? 32.262 -1.660 -53.333 1.00 81.62 187 ASP A CA 1
ATOM 1497 C C . ASP A 1 187 ? 32.542 -0.602 -54.432 1.00 81.62 187 ASP A C 1
ATOM 1499 O O . ASP A 1 187 ? 32.957 -0.950 -55.540 1.00 81.62 187 ASP A O 1
ATOM 1503 N N . GLU A 1 188 ? 32.367 0.696 -54.140 1.00 76.81 188 GLU A N 1
ATOM 1504 C CA . GLU A 1 188 ? 32.702 1.791 -55.068 1.00 76.81 188 GLU A CA 1
ATOM 1505 C C . GLU A 1 188 ? 34.219 1.910 -55.322 1.00 76.81 188 GLU A C 1
ATOM 1507 O O . GLU A 1 188 ? 34.640 2.117 -56.465 1.00 76.81 188 GLU A O 1
ATOM 1512 N N . GLU A 1 189 ? 35.056 1.763 -54.289 1.00 74.94 189 GLU A N 1
ATOM 1513 C CA . GLU A 1 189 ? 36.520 1.795 -54.422 1.00 74.94 189 GLU A CA 1
ATOM 1514 C C . GLU A 1 189 ? 37.046 0.634 -55.283 1.00 74.94 189 GLU A C 1
ATOM 1516 O O . GLU A 1 189 ? 37.894 0.852 -56.159 1.00 74.94 189 GLU A O 1
ATOM 1521 N N . ASP A 1 190 ? 36.508 -0.574 -55.095 1.00 75.69 190 ASP A N 1
ATOM 1522 C CA . ASP A 1 190 ? 36.854 -1.756 -55.888 1.00 75.69 190 ASP A CA 1
ATOM 1523 C C . ASP A 1 190 ? 36.423 -1.601 -57.361 1.00 75.69 190 ASP A C 1
ATOM 1525 O O . ASP A 1 190 ? 37.194 -1.925 -58.274 1.00 75.69 190 ASP A O 1
ATOM 1529 N N . GLU A 1 191 ? 35.235 -1.042 -57.630 1.00 73.50 191 GLU A N 1
ATOM 1530 C CA . GLU A 1 191 ? 34.783 -0.727 -58.995 1.00 73.50 191 GLU A CA 1
ATOM 1531 C C . GLU A 1 191 ? 35.681 0.329 -59.677 1.00 73.50 191 GLU A C 1
ATOM 1533 O O . GLU A 1 191 ? 36.020 0.204 -60.864 1.00 73.50 191 GLU A O 1
ATOM 1538 N N . GLU A 1 192 ? 36.121 1.359 -58.945 1.00 71.50 192 GLU A N 1
ATOM 1539 C CA . GLU A 1 192 ? 37.075 2.358 -59.444 1.00 71.50 192 GLU A CA 1
ATOM 1540 C C . GLU A 1 192 ? 38.492 1.792 -59.667 1.00 71.50 192 GLU A C 1
ATOM 1542 O O . GLU A 1 192 ? 39.258 2.329 -60.484 1.00 71.50 192 GLU A O 1
ATOM 1547 N N . GLU A 1 193 ? 38.886 0.740 -58.948 1.00 63.81 193 GLU A N 1
ATOM 1548 C CA . GLU A 1 193 ? 40.168 0.057 -59.127 1.00 63.81 193 GLU A CA 1
ATOM 1549 C C . GLU A 1 193 ? 40.142 -0.945 -60.294 1.00 63.81 193 GLU A C 1
ATOM 1551 O O . GLU A 1 193 ? 41.049 -0.901 -61.130 1.00 63.81 193 GLU A O 1
ATOM 1556 N N . GLU A 1 194 ? 39.090 -1.759 -60.447 1.00 62.56 194 GLU A N 1
ATOM 1557 C CA . GLU A 1 194 ? 38.919 -2.656 -61.607 1.00 62.56 194 GLU A CA 1
ATOM 1558 C C . GLU A 1 194 ? 38.758 -1.892 -62.936 1.00 62.56 194 GLU A C 1
ATOM 1560 O O . GLU A 1 194 ? 39.184 -2.370 -63.992 1.00 62.56 194 GLU A O 1
ATOM 1565 N N . GLY A 1 195 ? 38.190 -0.681 -62.907 1.00 59.50 195 GLY A N 1
ATOM 1566 C CA . GLY A 1 195 ? 38.048 0.192 -64.078 1.00 59.50 195 GLY A CA 1
ATOM 1567 C C . GLY A 1 195 ? 39.349 0.849 -64.566 1.00 59.50 195 GLY A C 1
ATOM 1568 O O . GLY A 1 195 ? 39.368 1.455 -65.645 1.00 59.50 195 GLY A O 1
ATOM 1569 N N . LYS A 1 196 ? 40.454 0.743 -63.815 1.00 60.38 196 LYS A N 1
ATOM 1570 C CA . LYS A 1 196 ? 41.774 1.218 -64.255 1.00 60.38 196 LYS A CA 1
ATOM 1571 C C . LYS A 1 196 ? 42.400 0.170 -65.177 1.00 60.38 196 LYS A C 1
ATOM 1573 O O . LYS A 1 196 ? 43.044 -0.770 -64.719 1.00 60.38 196 LYS A O 1
ATOM 1578 N N . GLU A 1 197 ? 42.257 0.356 -66.495 1.00 56.53 197 GLU A N 1
ATOM 1579 C CA . GLU A 1 197 ? 43.027 -0.417 -67.481 1.00 56.53 197 GLU A CA 1
ATOM 1580 C C . GLU A 1 197 ? 44.518 -0.416 -67.087 1.00 56.53 197 GLU A C 1
ATOM 1582 O O . GLU A 1 197 ? 45.076 0.660 -66.823 1.00 56.53 197 GLU A O 1
ATOM 1587 N N . PRO A 1 198 ? 45.193 -1.583 -67.045 1.00 60.50 198 PRO A N 1
ATOM 1588 C CA . PRO A 1 198 ? 46.617 -1.621 -66.762 1.00 60.50 198 PRO A CA 1
ATOM 1589 C C . PRO A 1 198 ? 47.329 -0.765 -67.808 1.00 60.50 198 PRO A C 1
ATOM 1591 O O . PRO A 1 198 ? 47.190 -0.997 -69.012 1.00 60.50 198 PRO A O 1
ATOM 1594 N N . ALA A 1 199 ? 48.074 0.245 -67.346 1.00 64.00 199 ALA A N 1
ATOM 1595 C CA . ALA A 1 199 ? 48.894 1.071 -68.223 1.00 64.00 199 ALA A CA 1
ATOM 1596 C C . ALA A 1 199 ? 49.715 0.147 -69.139 1.00 64.00 199 ALA A C 1
ATOM 1598 O O . ALA A 1 199 ? 50.260 -0.845 -68.641 1.00 64.00 199 ALA A O 1
ATOM 1599 N N . PRO A 1 200 ? 49.785 0.422 -70.458 1.00 58.03 200 PRO A N 1
ATOM 1600 C CA . PRO A 1 200 ? 50.415 -0.486 -71.403 1.00 58.03 200 PRO A CA 1
ATOM 1601 C C . PRO A 1 200 ? 51.824 -0.800 -70.911 1.00 58.03 200 PRO A C 1
ATOM 1603 O O . PRO A 1 200 ? 52.621 0.117 -70.694 1.00 58.03 200 PRO A O 1
ATOM 1606 N N . ALA A 1 201 ? 52.098 -2.089 -70.694 1.00 55.34 201 ALA A N 1
ATOM 1607 C CA . ALA A 1 201 ? 53.419 -2.563 -70.330 1.00 55.34 201 ALA A CA 1
ATOM 1608 C C . ALA A 1 201 ? 54.392 -2.053 -71.394 1.00 55.34 201 ALA A C 1
ATOM 1610 O O . ALA A 1 201 ? 54.350 -2.457 -72.556 1.00 55.34 201 ALA A O 1
ATOM 1611 N N . VAL A 1 202 ? 55.220 -1.083 -71.016 1.00 62.22 202 VAL A N 1
ATOM 1612 C CA . VAL A 1 202 ? 56.339 -0.660 -71.842 1.00 62.22 202 VAL A CA 1
ATOM 1613 C C . VAL A 1 202 ? 57.344 -1.797 -71.734 1.00 62.22 202 VAL A C 1
ATOM 1615 O O . VAL A 1 202 ? 58.140 -1.822 -70.796 1.00 62.22 202 VAL A O 1
ATOM 1618 N N . ASP A 1 203 ? 57.253 -2.758 -72.655 1.00 53.34 203 ASP A N 1
ATOM 1619 C CA . ASP A 1 203 ? 58.229 -3.830 -72.853 1.00 53.34 203 ASP A CA 1
ATOM 1620 C C . ASP A 1 203 ? 59.587 -3.195 -73.183 1.00 53.34 203 ASP A C 1
ATOM 1622 O O . ASP A 1 203 ? 59.973 -3.012 -74.337 1.00 53.34 203 ASP A O 1
ATOM 1626 N N . SER A 1 204 ? 60.302 -2.775 -72.143 1.00 59.78 204 SER A N 1
ATOM 1627 C CA . SER A 1 204 ? 61.700 -2.386 -72.240 1.00 59.78 204 SER A CA 1
ATOM 1628 C C . SER A 1 204 ? 62.514 -3.668 -72.211 1.00 59.78 204 SER A C 1
ATOM 1630 O O . SER A 1 204 ? 62.865 -4.167 -71.145 1.00 59.78 204 SER A O 1
ATOM 1632 N N . ASP A 1 205 ? 62.742 -4.207 -73.404 1.00 59.72 205 ASP A N 1
ATOM 1633 C CA . ASP A 1 205 ? 63.719 -5.247 -73.712 1.00 59.72 205 ASP A CA 1
ATOM 1634 C C . ASP A 1 205 ? 65.092 -4.915 -73.086 1.00 59.72 205 ASP A C 1
ATOM 1636 O O . ASP A 1 205 ? 65.672 -3.874 -73.421 1.00 59.72 205 ASP A O 1
ATOM 1640 N N . PRO A 1 206 ? 65.624 -5.745 -72.168 1.00 66.31 206 PRO A N 1
ATOM 1641 C CA . PRO A 1 206 ? 66.959 -5.577 -71.626 1.00 66.31 206 PRO A CA 1
ATOM 1642 C C . PRO A 1 206 ? 67.916 -6.660 -72.150 1.00 66.31 206 PRO A C 1
ATOM 1644 O O . PRO A 1 206 ? 68.578 -7.314 -71.354 1.00 66.31 206 PRO A O 1
ATOM 1647 N N . GLU A 1 207 ? 68.029 -6.865 -73.464 1.00 58.66 207 GLU A N 1
ATOM 1648 C CA . GLU A 1 207 ? 69.118 -7.671 -74.038 1.00 58.66 207 GLU A CA 1
ATOM 1649 C C . GLU A 1 207 ? 69.774 -6.984 -75.243 1.00 58.66 207 GLU A C 1
ATOM 1651 O O . GLU A 1 207 ? 69.441 -7.192 -76.406 1.00 58.66 207 GLU A O 1
ATOM 1656 N N . SER A 1 208 ? 70.794 -6.180 -74.951 1.00 54.22 208 SER A N 1
ATOM 1657 C CA . SER A 1 208 ? 71.892 -5.958 -75.891 1.00 54.22 208 SER A CA 1
ATOM 1658 C C . SER A 1 208 ? 73.199 -5.893 -75.108 1.00 54.22 208 SER A C 1
ATOM 1660 O O . SER A 1 208 ? 73.844 -4.847 -75.011 1.00 54.22 208 SER A O 1
ATOM 1662 N N . THR A 1 209 ? 73.574 -7.039 -74.534 1.00 58.38 209 THR A N 1
ATOM 1663 C CA . THR A 1 209 ? 74.959 -7.364 -74.179 1.00 58.38 209 THR A CA 1
ATOM 1664 C C . THR A 1 209 ? 75.814 -7.224 -75.441 1.00 58.38 209 THR A C 1
ATOM 1666 O O . THR A 1 209 ? 75.785 -8.074 -76.328 1.00 58.38 209 THR A O 1
ATOM 1669 N N . ILE A 1 210 ? 76.525 -6.101 -75.553 1.00 58.62 210 ILE A N 1
ATOM 1670 C CA . ILE A 1 210 ? 77.615 -5.935 -76.510 1.00 58.62 210 ILE A CA 1
ATOM 1671 C C . ILE A 1 210 ? 78.847 -6.617 -75.907 1.00 58.62 210 ILE A C 1
ATOM 1673 O O . ILE A 1 210 ? 79.303 -6.283 -74.815 1.00 58.62 210 ILE A O 1
ATOM 1677 N N . ASP A 1 211 ? 79.291 -7.639 -76.620 1.00 57.94 211 ASP A N 1
ATOM 1678 C CA . ASP A 1 211 ? 80.505 -8.413 -76.410 1.00 57.94 211 ASP A CA 1
ATOM 1679 C C . ASP A 1 211 ? 81.723 -7.543 -76.762 1.00 57.94 211 ASP A C 1
ATOM 1681 O O . ASP A 1 211 ? 81.713 -6.887 -77.804 1.00 57.94 211 ASP A O 1
ATOM 1685 N N . ASP A 1 212 ? 82.755 -7.535 -75.918 1.00 58.38 212 ASP A N 1
ATOM 1686 C CA . ASP A 1 212 ? 84.104 -7.147 -76.348 1.00 58.38 212 ASP A CA 1
ATOM 1687 C C . ASP A 1 212 ? 85.152 -7.878 -75.484 1.00 58.38 212 ASP A C 1
ATOM 1689 O O . ASP A 1 212 ? 85.327 -7.551 -74.303 1.00 58.38 212 ASP A O 1
ATOM 1693 N N . PRO A 1 213 ? 85.824 -8.909 -76.027 1.00 70.69 213 PRO A N 1
ATOM 1694 C CA . PRO A 1 213 ? 86.965 -9.551 -75.393 1.00 70.69 213 PRO A CA 1
ATOM 1695 C C . PRO A 1 213 ? 88.258 -9.195 -76.135 1.00 70.69 213 PRO A C 1
ATOM 1697 O O . PRO A 1 213 ? 88.457 -9.721 -77.222 1.00 70.69 213 PRO A O 1
ATOM 1700 N N . GLU A 1 214 ? 89.180 -8.418 -75.554 1.00 55.88 214 GLU A N 1
ATOM 1701 C CA . GLU A 1 214 ? 90.579 -8.400 -76.027 1.00 55.88 214 GLU A CA 1
ATOM 1702 C C . GLU A 1 214 ? 91.610 -8.256 -74.884 1.00 55.88 214 GLU A C 1
ATOM 1704 O O . GLU A 1 214 ? 91.384 -7.546 -73.903 1.00 55.88 214 GLU A O 1
ATOM 1709 N N . ASP A 1 215 ? 92.695 -9.023 -75.078 1.00 53.47 215 ASP A N 1
ATOM 1710 C CA . ASP A 1 215 ? 93.917 -9.351 -74.305 1.00 53.47 215 ASP A CA 1
ATOM 1711 C C . ASP A 1 215 ? 94.470 -8.376 -73.239 1.00 53.47 215 ASP A C 1
ATOM 1713 O O . ASP A 1 215 ? 94.703 -7.180 -73.534 1.00 53.47 215 ASP A O 1
#